Protein AF-A0A8J7DEW4-F1 (afdb_monomer_lite)

Radius of gyration: 27.41 Å; chains: 1; bounding box: 52×103×49 Å

Organism: NCBI:txid915328

Sequence (265 aa):
MQARFQALLRQKFRQEYKNRLPLFSWETEMKEYPEQLPAASALVHEPVWTAQISRFRTASLLPDALLASLLERCQTLSQTPLKQGIRLVRAVEGLFPEQASLLEPIAKMALVPAYRSEVGVQDAAIQKLIDGVGGYAAATREQQIALSMLAAQEMMAALTLSVSAQRPRLEREWLTTLGLLQLVAIDKAQAKQLHIQANLPAGGRLRLWDDTVEQQALRSQPGCLDLVWTNPQPDQPYALEVTFDQTDSQPLCFSVSCASDCPAV

pLDDT: mean 80.39, std 15.23, range [33.44, 97.5]

Foldseek 3Di:
DVVVVVVVVVVVVVVVCVVDPDDDPPDPDDDDDPPDPPPPPDPVPDFFQCVQLVVDPLSVQDDPVLLVLLLVLLLVLLQDLDDPLVSLLSSCCVVCVVPNVLSNVLSVVLCVCVVDDDPVVVVVVVVVLVVVAPGLVRDDPSSVSNSSSNSSVVSNVLQEAEAEPVRQKDWHWGQTPLGIKIWIWGHPPVQLKIKIKIFFSAWWKKWKDDPPDIDIDTDHGTGMDMDIDHNFDAPNWIWIWIDHPVDPHDTRIHTYHYHDPDPDD

Structure (mmCIF, N/CA/C/O backbone):
data_AF-A0A8J7DEW4-F1
#
_entry.id   AF-A0A8J7DEW4-F1
#
loop_
_atom_site.group_PDB
_atom_site.id
_atom_site.type_symbol
_atom_site.label_atom_id
_atom_site.label_alt_id
_atom_site.label_comp_id
_atom_site.label_asym_id
_atom_site.label_entity_id
_atom_site.label_seq_id
_atom_site.pdbx_PDB_ins_code
_atom_site.Cartn_x
_atom_site.Cartn_y
_atom_site.Cartn_z
_atom_site.occupancy
_atom_site.B_iso_or_equiv
_atom_site.auth_seq_id
_atom_site.auth_comp_id
_atom_site.auth_asym_id
_atom_site.auth_atom_id
_atom_site.pdbx_PDB_model_num
ATOM 1 N N . MET A 1 1 ? -28.166 -71.275 -10.612 1.00 54.25 1 MET A N 1
ATOM 2 C CA . MET A 1 1 ? -27.677 -70.898 -11.964 1.00 54.25 1 MET A CA 1
ATOM 3 C C . MET A 1 1 ? -27.211 -69.438 -12.075 1.00 54.25 1 MET A C 1
ATOM 5 O O . MET A 1 1 ? -26.197 -69.208 -12.720 1.00 54.25 1 MET A O 1
ATOM 9 N N . GL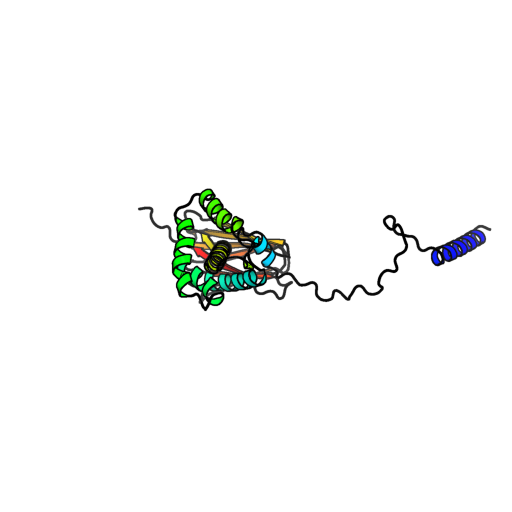N A 1 2 ? -27.864 -68.463 -11.427 1.00 69.06 2 GLN A N 1
ATOM 10 C CA . GLN A 1 2 ? -27.508 -67.030 -11.525 1.00 69.06 2 GLN A CA 1
ATOM 11 C C . GLN A 1 2 ? -26.088 -66.669 -11.042 1.00 69.06 2 GLN A C 1
ATOM 13 O O . GLN A 1 2 ? -25.411 -65.883 -11.697 1.00 69.06 2 GLN A O 1
ATOM 18 N N . ALA A 1 3 ? -25.589 -67.281 -9.961 1.00 73.19 3 ALA A N 1
ATOM 19 C CA . ALA A 1 3 ? -24.258 -66.971 -9.420 1.00 73.19 3 ALA A CA 1
ATOM 20 C C . ALA A 1 3 ? -23.106 -67.294 -10.394 1.00 73.19 3 ALA A C 1
ATOM 22 O O . ALA A 1 3 ? -22.132 -66.550 -10.490 1.00 73.19 3 ALA A O 1
ATOM 23 N N . ARG A 1 4 ? -23.238 -68.375 -11.175 1.00 73.31 4 ARG A N 1
ATOM 24 C CA . ARG A 1 4 ? -22.235 -68.783 -12.173 1.00 73.31 4 ARG A CA 1
ATOM 25 C C . ARG A 1 4 ? -22.220 -67.839 -13.377 1.00 73.31 4 ARG A C 1
ATOM 27 O O . ARG A 1 4 ? -21.153 -67.515 -13.885 1.00 73.31 4 ARG A O 1
ATOM 34 N N . PHE A 1 5 ? -23.390 -67.354 -13.789 1.00 83.06 5 PHE A N 1
ATOM 35 C CA . PHE A 1 5 ? -23.514 -66.353 -14.849 1.00 83.06 5 PHE A CA 1
ATOM 36 C C . PHE A 1 5 ? -22.904 -65.005 -14.432 1.00 83.06 5 PHE A C 1
ATOM 38 O O . PHE A 1 5 ? -22.118 -64.424 -15.176 1.00 83.06 5 PHE A O 1
ATOM 45 N N . GLN A 1 6 ? -23.175 -64.554 -13.203 1.00 81.25 6 GLN A N 1
ATOM 46 C CA . GLN A 1 6 ? -22.578 -63.333 -12.651 1.00 81.25 6 GLN A CA 1
ATOM 47 C C . GLN A 1 6 ? -21.052 -63.436 -12.508 1.00 81.25 6 GLN A C 1
ATOM 49 O O . GLN A 1 6 ? -20.345 -62.464 -12.771 1.00 81.25 6 GLN A O 1
ATOM 54 N N . ALA A 1 7 ? -20.529 -64.609 -12.135 1.00 82.50 7 ALA A N 1
ATOM 55 C CA . ALA A 1 7 ? -19.088 -64.843 -12.064 1.00 82.50 7 ALA A CA 1
ATOM 56 C C . ALA A 1 7 ? -18.416 -64.741 -13.445 1.00 82.50 7 ALA A C 1
ATOM 58 O O . ALA A 1 7 ? -17.393 -64.070 -13.579 1.00 82.50 7 ALA A O 1
ATOM 59 N N . LEU A 1 8 ? -19.028 -65.331 -14.478 1.00 82.69 8 LEU A N 1
ATOM 60 C CA . LEU A 1 8 ? -18.533 -65.249 -15.856 1.00 82.69 8 LEU A CA 1
ATOM 61 C C . LEU A 1 8 ? -18.579 -63.816 -16.406 1.00 82.69 8 LEU A C 1
ATOM 63 O O . LEU A 1 8 ? -17.621 -63.378 -17.041 1.00 82.69 8 LEU A O 1
ATOM 67 N N . LEU A 1 9 ? -19.639 -63.058 -16.108 1.00 83.44 9 LEU A N 1
ATOM 68 C CA . LEU A 1 9 ? -19.735 -61.638 -16.464 1.00 83.44 9 LEU A CA 1
ATOM 69 C C . LEU A 1 9 ? -18.640 -60.805 -15.796 1.00 83.44 9 LEU A C 1
ATOM 71 O O . LEU A 1 9 ? -17.956 -60.039 -16.466 1.00 83.44 9 LEU A O 1
ATOM 75 N N . ARG A 1 10 ? -18.421 -60.983 -14.487 1.00 80.81 10 ARG A N 1
ATOM 76 C CA . ARG A 1 10 ? -17.348 -60.279 -13.766 1.00 80.81 10 ARG A CA 1
ATOM 77 C C . ARG A 1 10 ? -15.971 -60.598 -14.340 1.00 80.81 10 ARG A C 1
ATOM 79 O O . ARG A 1 10 ? -15.132 -59.706 -14.425 1.00 80.81 10 ARG A O 1
ATOM 86 N N . GLN A 1 11 ? -15.735 -61.848 -14.735 1.00 81.94 11 GLN A N 1
ATOM 87 C CA . GLN A 1 11 ? -14.479 -62.253 -15.360 1.00 81.94 11 GLN A CA 1
ATOM 88 C C . GLN A 1 11 ? -14.293 -61.596 -16.734 1.00 81.94 11 GLN A C 1
ATOM 90 O O . GLN A 1 11 ? -13.220 -61.059 -17.000 1.00 81.94 11 GLN A O 1
ATOM 95 N N . LYS A 1 12 ? -15.345 -61.567 -17.561 1.00 80.19 12 LYS A N 1
ATOM 96 C CA . LYS A 1 12 ? -15.342 -60.878 -18.858 1.00 80.19 12 LYS A CA 1
ATOM 97 C C . LYS A 1 12 ? -15.083 -59.380 -18.718 1.00 80.19 12 LYS A C 1
ATOM 99 O O . LYS A 1 12 ? -14.154 -58.882 -19.342 1.00 80.19 12 LYS A O 1
ATOM 104 N N . PHE A 1 13 ? -15.804 -58.687 -17.835 1.00 78.75 13 PHE A N 1
ATOM 105 C CA . PHE A 1 13 ? -15.586 -57.255 -17.610 1.00 78.75 13 PHE A CA 1
ATOM 106 C C . PHE A 1 13 ? -14.177 -56.957 -17.098 1.00 78.75 13 PHE A C 1
ATOM 108 O O . PHE A 1 13 ? -13.534 -56.038 -17.588 1.00 78.75 13 PHE A O 1
ATOM 115 N N . ARG A 1 14 ? -13.642 -57.754 -16.162 1.00 76.50 14 ARG A N 1
ATOM 116 C CA . ARG A 1 14 ? -12.253 -57.582 -15.696 1.00 76.50 14 ARG A CA 1
ATOM 117 C C . ARG A 1 14 ? -11.231 -57.752 -16.819 1.00 76.50 14 ARG A C 1
ATOM 119 O O . ARG A 1 14 ? -10.197 -57.094 -16.791 1.00 76.50 14 ARG A O 1
ATOM 126 N N . GLN A 1 15 ? -11.496 -58.642 -17.771 1.00 77.56 15 GLN A N 1
ATOM 127 C CA . GLN A 1 15 ? -10.627 -58.846 -18.924 1.00 77.56 15 GLN A CA 1
ATOM 128 C C . GLN A 1 15 ? -10.734 -57.682 -19.921 1.00 77.56 15 GLN A C 1
ATOM 130 O O . GLN A 1 15 ? -9.716 -57.240 -20.444 1.00 77.56 15 GLN A O 1
ATOM 135 N N . GLU A 1 16 ? -11.934 -57.137 -20.127 1.00 71.69 16 GLU A N 1
ATOM 136 C CA . GLU A 1 16 ? -12.146 -55.955 -20.969 1.00 71.69 16 GLU A CA 1
ATOM 137 C C . GLU A 1 16 ? -11.516 -54.693 -20.370 1.00 71.69 16 GLU A C 1
ATOM 139 O O . GLU A 1 16 ? -10.806 -53.999 -21.088 1.00 71.69 16 GLU A O 1
ATOM 144 N N . TYR A 1 17 ? -11.651 -54.452 -19.060 1.00 68.56 17 TYR A N 1
ATOM 145 C CA . TYR A 1 17 ? -11.008 -53.320 -18.373 1.00 68.56 17 TYR A CA 1
ATOM 146 C C . TYR A 1 17 ? -9.481 -53.333 -18.490 1.00 68.56 17 TYR A C 1
ATOM 148 O O . TYR A 1 17 ? -8.869 -52.277 -18.612 1.00 68.56 17 TYR A O 1
ATOM 156 N N . LYS A 1 18 ? -8.857 -54.519 -18.463 1.00 65.62 18 LYS A N 1
ATOM 157 C CA . LYS A 1 18 ? -7.405 -54.651 -18.663 1.00 65.62 18 LYS A CA 1
ATOM 158 C C . LYS A 1 18 ? -6.981 -54.347 -20.098 1.00 65.62 18 LYS A C 1
ATOM 160 O O . LYS A 1 18 ? -5.879 -53.861 -20.306 1.00 65.62 18 LYS A O 1
ATOM 165 N N . ASN A 1 19 ? -7.840 -54.650 -21.068 1.00 66.88 19 ASN A N 1
ATOM 166 C CA . ASN A 1 19 ? -7.519 -54.522 -22.488 1.00 66.88 19 ASN A CA 1
ATOM 167 C C . ASN A 1 19 ? -7.953 -53.172 -23.082 1.00 66.88 19 ASN A C 1
ATOM 169 O O . ASN A 1 19 ? -7.463 -52.793 -24.142 1.00 66.88 19 ASN A O 1
ATOM 173 N N . ARG A 1 20 ? -8.890 -52.468 -22.437 1.00 68.00 20 ARG A N 1
ATOM 174 C CA . ARG A 1 20 ? -9.407 -51.151 -22.821 1.00 68.00 20 ARG A CA 1
ATOM 175 C C . ARG A 1 20 ? -9.759 -50.378 -21.551 1.00 68.00 20 ARG A C 1
ATOM 177 O O . ARG A 1 20 ? -10.875 -50.527 -21.047 1.00 68.00 20 ARG A O 1
ATOM 184 N N . LEU A 1 21 ? -8.838 -49.562 -21.021 1.00 67.88 21 LEU A N 1
ATOM 185 C CA . LEU A 1 21 ? -9.273 -48.611 -19.995 1.00 67.88 21 LEU A CA 1
ATOM 186 C C . LEU A 1 21 ? -10.207 -47.586 -20.655 1.00 67.88 21 LEU A C 1
ATOM 188 O O . LEU A 1 21 ? -9.974 -47.192 -21.801 1.00 67.88 21 LEU A O 1
ATOM 192 N N . PRO A 1 22 ? -11.290 -47.195 -19.971 1.00 67.81 22 PRO A N 1
ATOM 193 C CA . PRO A 1 22 ? -12.206 -46.199 -20.495 1.00 67.81 22 PRO A CA 1
ATOM 194 C C . PRO A 1 22 ? -11.469 -44.874 -20.698 1.00 67.81 22 PRO A C 1
ATOM 196 O O . PRO A 1 22 ? -10.810 -44.383 -19.784 1.00 67.81 22 PRO A O 1
ATOM 199 N N . LEU A 1 23 ? -11.609 -44.305 -21.894 1.00 69.12 23 LEU A N 1
ATOM 200 C CA . LEU A 1 23 ? -11.248 -42.917 -22.151 1.00 69.12 23 LEU A CA 1
ATOM 201 C C . LEU A 1 23 ? -12.238 -42.019 -21.418 1.00 69.12 23 LEU A C 1
ATOM 203 O O . LEU A 1 23 ? -13.434 -42.329 -21.339 1.00 69.12 23 LEU A O 1
ATOM 207 N N . PHE A 1 24 ? -11.759 -40.898 -20.896 1.00 73.81 24 PHE A N 1
ATOM 208 C CA . PHE A 1 24 ? -12.678 -39.875 -20.426 1.00 73.81 24 PHE A CA 1
ATOM 209 C C . PHE A 1 24 ? -13.461 -39.297 -21.615 1.00 73.81 24 PHE A C 1
ATOM 211 O O . PHE A 1 24 ? -12.981 -39.273 -22.743 1.00 73.81 24 PHE A O 1
ATOM 218 N N . SER A 1 25 ? -14.671 -38.789 -21.378 1.00 69.81 25 SER A N 1
ATOM 219 C CA . SER A 1 25 ? -15.597 -38.337 -22.436 1.00 69.81 25 SER A CA 1
ATOM 220 C C . SER A 1 25 ? -15.079 -37.193 -23.323 1.00 69.81 25 SER A C 1
ATOM 222 O O . SER A 1 25 ? -15.660 -36.912 -24.365 1.00 69.81 25 SER A O 1
ATOM 224 N N . TRP A 1 26 ? -14.012 -36.523 -22.896 1.00 70.94 26 TRP A N 1
ATOM 225 C CA . TRP A 1 26 ? -13.298 -35.459 -23.606 1.00 70.94 26 TRP A CA 1
ATOM 226 C C . TRP A 1 26 ? -11.989 -35.912 -24.280 1.00 70.94 26 TRP A C 1
ATOM 228 O O . TRP A 1 26 ? -11.327 -35.105 -24.927 1.00 70.94 26 TRP A O 1
ATOM 238 N N . GLU A 1 27 ? -11.596 -37.179 -24.129 1.00 73.69 27 GLU A N 1
ATOM 239 C CA . GLU A 1 27 ? -10.378 -37.730 -24.717 1.00 73.69 27 GLU A CA 1
ATOM 240 C C . GLU A 1 27 ? -10.705 -38.517 -25.978 1.00 73.69 27 GLU A C 1
ATOM 242 O O . GLU A 1 27 ? -11.474 -39.477 -25.959 1.00 73.69 27 GLU A O 1
ATOM 247 N N . THR A 1 28 ? -10.072 -38.131 -27.080 1.00 72.56 28 THR A N 1
ATOM 248 C CA . THR A 1 28 ? -10.185 -38.854 -28.349 1.00 72.56 28 THR A CA 1
ATOM 249 C C . THR A 1 28 ? -9.252 -40.068 -28.399 1.00 72.56 28 THR A C 1
ATOM 251 O O . THR A 1 28 ? -9.525 -41.019 -29.126 1.00 72.56 28 THR A O 1
ATOM 254 N N . GLU A 1 29 ? -8.161 -40.051 -27.624 1.00 70.38 29 GLU A N 1
ATOM 255 C CA . GLU A 1 29 ? -7.114 -41.076 -27.621 1.00 70.38 29 GLU A CA 1
ATOM 256 C C . GLU A 1 29 ? -6.510 -41.262 -26.226 1.00 70.38 29 GLU A C 1
ATOM 258 O O . GLU A 1 29 ? -6.520 -40.355 -25.394 1.00 70.38 29 GLU A O 1
ATOM 263 N N . MET A 1 30 ? -5.959 -42.451 -25.992 1.00 59.53 30 MET A N 1
ATOM 264 C CA . MET A 1 30 ? -5.368 -42.855 -24.722 1.00 59.53 30 MET A CA 1
ATOM 265 C C . MET A 1 30 ? -3.974 -42.242 -24.589 1.00 59.53 30 MET A C 1
ATOM 267 O O . MET A 1 30 ? -3.044 -42.669 -25.271 1.00 59.53 30 MET A O 1
ATOM 271 N N . LYS A 1 31 ? -3.823 -41.227 -23.735 1.00 63.41 31 LYS A N 1
ATOM 272 C CA . LYS A 1 31 ? -2.513 -40.642 -23.434 1.00 63.41 31 LYS A CA 1
ATOM 273 C C . LYS A 1 31 ? -1.942 -41.256 -22.165 1.00 63.41 31 LYS A C 1
ATOM 275 O O . LYS A 1 31 ? -2.635 -41.394 -21.160 1.00 63.41 31 LYS A O 1
ATOM 280 N N . GLU A 1 32 ? -0.668 -41.624 -22.222 1.00 58.78 32 GLU A N 1
ATOM 281 C CA . GLU A 1 32 ? 0.094 -42.023 -21.045 1.00 58.78 32 GLU A CA 1
ATOM 282 C C . GLU A 1 32 ? 0.315 -40.762 -20.204 1.00 58.78 32 GLU A C 1
ATOM 284 O O . GLU A 1 32 ? 1.058 -39.852 -20.579 1.00 58.78 32 GLU A O 1
ATOM 289 N N . TYR A 1 33 ? -0.453 -40.649 -19.123 1.00 62.12 33 TYR A N 1
ATOM 290 C CA . TYR A 1 33 ? -0.325 -39.535 -18.201 1.00 62.12 33 TYR A CA 1
ATOM 291 C C . TYR A 1 33 ? 1.026 -39.650 -17.499 1.00 62.12 33 TYR A C 1
ATOM 293 O O . TYR A 1 33 ? 1.350 -40.732 -17.007 1.00 62.12 33 TYR A O 1
ATOM 301 N N . PRO A 1 34 ? 1.817 -38.571 -17.420 1.00 58.28 34 PRO A N 1
ATOM 302 C CA . PRO A 1 34 ? 3.054 -38.610 -16.660 1.00 58.28 34 PRO A CA 1
ATOM 303 C C . PRO A 1 34 ? 2.730 -38.984 -15.206 1.00 58.28 34 PRO A C 1
ATOM 305 O O . PRO A 1 34 ? 2.010 -38.260 -14.521 1.00 58.28 34 PRO A O 1
ATOM 308 N N . GLU A 1 35 ? 3.263 -40.120 -14.738 1.00 57.25 35 GLU A N 1
ATOM 309 C CA . GLU A 1 35 ? 3.068 -40.634 -13.367 1.00 57.25 35 GLU A CA 1
ATOM 310 C C . GLU A 1 35 ? 3.583 -39.656 -12.300 1.00 57.25 35 GLU A C 1
ATOM 312 O O . GLU A 1 35 ? 3.210 -39.716 -11.128 1.00 57.25 35 GLU A O 1
ATOM 317 N N . GLN A 1 36 ? 4.423 -38.717 -12.728 1.00 44.41 36 GLN A N 1
ATOM 318 C CA . GLN A 1 36 ? 4.906 -37.602 -11.946 1.00 44.41 36 GLN A CA 1
ATOM 319 C C . GLN A 1 36 ? 4.620 -36.324 -12.731 1.00 44.41 36 GLN A C 1
ATOM 321 O O . GLN A 1 36 ? 5.362 -35.943 -13.636 1.00 44.41 36 GLN A O 1
ATOM 326 N N . LEU A 1 37 ? 3.546 -35.629 -12.351 1.00 52.06 37 LEU A N 1
ATOM 327 C CA . LEU A 1 37 ? 3.545 -34.174 -12.473 1.00 52.06 37 LEU A CA 1
ATOM 328 C C . LEU A 1 37 ? 4.867 -33.698 -11.849 1.00 52.06 37 LEU A C 1
ATOM 330 O O . LEU A 1 37 ? 5.163 -34.146 -10.734 1.00 52.06 37 LEU A O 1
ATOM 334 N N . PRO A 1 38 ? 5.682 -32.863 -12.526 1.00 41.44 38 PRO A N 1
ATOM 335 C CA . PRO A 1 38 ? 6.859 -32.282 -11.889 1.00 41.44 38 PRO A CA 1
ATOM 336 C C . PRO A 1 38 ? 6.385 -31.706 -10.562 1.00 41.44 38 PRO A C 1
ATOM 338 O O . PRO A 1 38 ? 5.437 -30.922 -10.553 1.00 41.44 38 PRO A O 1
ATOM 341 N N . ALA A 1 39 ? 6.931 -32.231 -9.465 1.00 42.97 39 ALA A N 1
ATOM 342 C CA . ALA A 1 39 ? 6.419 -32.057 -8.115 1.00 42.97 39 ALA A CA 1
ATOM 343 C C . ALA A 1 39 ? 6.258 -30.573 -7.814 1.00 42.97 39 ALA A C 1
ATOM 345 O O . ALA A 1 39 ? 7.256 -29.991 -7.421 1.00 42.97 39 ALA A O 1
ATOM 346 N N . ALA A 1 40 ? 5.064 -30.003 -8.064 1.00 44.50 40 ALA A N 1
ATOM 347 C CA . ALA A 1 40 ? 4.751 -28.571 -8.136 1.00 44.50 40 ALA A CA 1
ATOM 348 C C . ALA A 1 40 ? 5.976 -27.688 -7.871 1.00 44.50 40 ALA A C 1
ATOM 350 O O . ALA A 1 40 ? 6.103 -27.084 -6.806 1.00 44.50 40 ALA A O 1
ATOM 351 N N . SER A 1 41 ? 6.959 -27.740 -8.774 1.00 40.53 41 SER A N 1
ATOM 352 C CA . SER A 1 41 ? 8.294 -27.256 -8.449 1.00 40.53 41 SER A CA 1
ATOM 353 C C . SER A 1 41 ? 8.231 -25.758 -8.607 1.00 40.53 41 SER A C 1
ATOM 355 O O . SER A 1 41 ? 8.283 -25.265 -9.727 1.00 40.53 41 SER A O 1
ATOM 357 N N . ALA A 1 42 ? 8.027 -25.091 -7.469 1.00 41.84 42 ALA A N 1
ATOM 358 C CA . ALA A 1 42 ? 7.892 -23.655 -7.324 1.00 41.84 42 ALA A CA 1
ATOM 359 C C . ALA A 1 42 ? 6.899 -23.066 -8.336 1.00 41.84 42 ALA A C 1
ATOM 361 O O . ALA A 1 42 ? 7.288 -22.486 -9.350 1.00 41.84 42 ALA A O 1
ATOM 362 N N . LEU A 1 43 ? 5.598 -23.151 -8.024 1.00 44.09 43 LEU A N 1
ATOM 363 C CA . LEU A 1 43 ? 4.708 -22.069 -8.443 1.00 44.09 43 LEU A CA 1
ATOM 364 C C . LEU A 1 43 ? 5.427 -20.788 -8.026 1.00 44.09 43 LEU A C 1
ATOM 366 O O . LEU A 1 43 ? 5.694 -20.601 -6.839 1.00 44.09 43 LEU A O 1
ATOM 370 N N . VAL A 1 44 ? 5.851 -19.989 -9.003 1.00 45.06 44 VAL A N 1
ATOM 371 C CA . VAL A 1 44 ? 6.372 -18.647 -8.771 1.00 45.06 44 VAL A CA 1
ATOM 372 C C . VAL A 1 44 ? 5.273 -17.962 -7.974 1.00 45.06 44 VAL A C 1
ATOM 374 O O . VAL A 1 44 ? 4.229 -17.637 -8.533 1.00 45.06 44 VAL A O 1
ATOM 377 N N . HIS A 1 45 ? 5.431 -17.900 -6.650 1.00 51.25 45 HIS A N 1
ATOM 378 C CA . HIS A 1 45 ? 4.460 -17.257 -5.788 1.00 51.25 45 HIS A CA 1
ATOM 379 C C . HIS A 1 45 ? 4.491 -15.799 -6.203 1.00 51.25 45 HIS A C 1
ATOM 381 O O . HIS A 1 45 ? 5.442 -15.080 -5.896 1.00 51.25 45 HIS A O 1
ATOM 387 N N . GLU A 1 46 ? 3.495 -15.405 -6.989 1.00 63.28 46 GLU A N 1
ATOM 388 C CA . GLU A 1 46 ? 3.335 -14.024 -7.384 1.00 63.28 46 GLU A CA 1
ATOM 389 C C . GLU A 1 46 ? 3.263 -13.207 -6.086 1.00 63.28 46 GLU A C 1
ATOM 391 O O . GLU A 1 46 ? 2.479 -13.551 -5.188 1.00 63.28 46 GLU A O 1
ATOM 396 N N . PRO A 1 47 ? 4.138 -12.204 -5.913 1.00 75.75 47 PRO A N 1
ATOM 397 C CA . PRO A 1 47 ? 4.199 -11.455 -4.672 1.00 75.75 47 PRO A CA 1
ATOM 398 C C . PRO A 1 47 ? 2.822 -10.865 -4.377 1.00 75.75 47 PRO A C 1
ATOM 400 O O . PRO A 1 47 ? 2.226 -10.208 -5.231 1.00 75.75 47 PRO A O 1
ATOM 403 N N . VAL A 1 48 ? 2.328 -11.100 -3.159 1.00 84.50 48 VAL A N 1
ATOM 404 C CA . VAL A 1 48 ? 0.918 -10.920 -2.758 1.00 84.50 48 VAL A CA 1
ATOM 405 C C . VAL A 1 48 ? 0.332 -9.568 -3.171 1.00 84.50 48 VAL A C 1
ATOM 407 O O . VAL A 1 48 ? -0.848 -9.474 -3.508 1.00 84.50 48 VAL A O 1
ATOM 410 N N . TRP A 1 49 ? 1.164 -8.528 -3.178 1.00 86.94 49 TRP A N 1
ATOM 411 C CA . TRP A 1 49 ? 0.776 -7.139 -3.416 1.00 86.94 49 TRP A CA 1
ATOM 412 C C . TRP A 1 49 ? 0.812 -6.699 -4.880 1.00 86.94 49 TRP A C 1
ATOM 414 O O . TRP A 1 49 ? 0.292 -5.628 -5.196 1.00 86.94 49 TRP A O 1
ATOM 424 N N . THR A 1 50 ? 1.413 -7.488 -5.773 1.00 79.44 50 THR A N 1
ATOM 425 C CA . THR A 1 50 ? 1.654 -7.076 -7.168 1.00 79.44 50 THR A CA 1
ATOM 426 C C . THR A 1 50 ? 0.419 -7.127 -8.058 1.00 79.44 50 THR A C 1
ATOM 428 O O . THR A 1 50 ? 0.345 -6.364 -9.022 1.00 79.44 50 THR A O 1
ATOM 431 N N . ALA A 1 51 ? -0.611 -7.883 -7.664 1.00 83.12 51 ALA A N 1
ATOM 432 C CA . ALA A 1 51 ? -1.889 -7.929 -8.373 1.00 83.12 51 ALA A CA 1
ATOM 433 C C . ALA A 1 51 ? -2.515 -6.529 -8.548 1.00 83.12 51 ALA A C 1
ATOM 435 O O . ALA A 1 51 ? -2.997 -6.198 -9.631 1.00 83.12 51 ALA A O 1
ATOM 436 N N . GLN A 1 52 ? -2.451 -5.663 -7.528 1.00 83.38 52 GLN A N 1
ATOM 437 C CA . GLN A 1 52 ? -2.922 -4.277 -7.634 1.00 83.38 52 GLN A CA 1
ATOM 438 C C . GLN A 1 52 ? -2.068 -3.432 -8.583 1.00 83.38 52 GLN A C 1
ATOM 440 O O . GLN A 1 52 ? -2.608 -2.581 -9.290 1.00 83.38 52 GLN A O 1
ATOM 445 N N . ILE A 1 53 ? -0.750 -3.652 -8.604 1.00 81.25 53 ILE A N 1
ATOM 446 C CA . ILE A 1 53 ? 0.176 -2.834 -9.391 1.00 81.25 53 ILE A CA 1
ATOM 447 C C . ILE A 1 53 ? -0.166 -2.931 -10.874 1.00 81.25 53 ILE A C 1
ATOM 449 O O . ILE A 1 53 ? -0.205 -1.906 -11.542 1.00 81.25 53 ILE A O 1
ATOM 453 N N . SER A 1 54 ? -0.516 -4.124 -11.360 1.00 77.81 54 SER A N 1
ATOM 454 C CA . SER A 1 54 ? -0.924 -4.349 -12.755 1.00 77.81 54 SER A CA 1
ATOM 455 C C . SER A 1 54 ? -2.092 -3.464 -13.226 1.00 77.81 54 SER A C 1
ATOM 457 O O . SER A 1 54 ? -2.259 -3.246 -14.424 1.00 77.81 54 SER A O 1
ATOM 459 N N . ARG A 1 55 ? -2.895 -2.922 -12.296 1.00 81.38 55 ARG A N 1
ATOM 460 C CA . ARG A 1 55 ? -4.036 -2.041 -12.592 1.00 81.38 55 ARG A CA 1
ATOM 461 C C . ARG A 1 55 ? -3.666 -0.560 -12.661 1.00 81.38 55 ARG A C 1
ATOM 463 O O . ARG A 1 55 ? -4.515 0.245 -13.046 1.00 81.38 55 ARG A O 1
ATOM 470 N N . PHE A 1 56 ? -2.455 -0.175 -12.262 1.00 82.06 56 PHE A N 1
ATOM 471 C CA . PHE A 1 56 ? -1.994 1.202 -12.415 1.00 82.06 56 PHE A CA 1
ATOM 472 C C . PHE A 1 56 ? -1.787 1.524 -13.892 1.00 82.06 56 PHE A C 1
ATOM 474 O O . PHE A 1 56 ? -1.337 0.682 -14.670 1.00 82.06 56 PHE A O 1
ATOM 481 N N . ARG A 1 57 ? -2.109 2.760 -14.287 1.00 75.88 57 ARG A N 1
ATOM 482 C CA . ARG A 1 57 ? -2.085 3.175 -15.701 1.00 75.88 57 ARG A CA 1
ATOM 483 C C . ARG A 1 57 ? -0.681 3.028 -16.268 1.00 75.88 57 ARG A C 1
ATOM 485 O O . ARG A 1 57 ? -0.481 2.579 -17.391 1.00 75.88 57 ARG A O 1
ATOM 492 N N . THR A 1 58 ? 0.289 3.383 -15.437 1.00 74.69 58 THR A N 1
ATOM 493 C CA . THR A 1 58 ? 1.708 3.357 -15.764 1.00 74.69 58 THR A CA 1
ATOM 494 C C . THR A 1 58 ? 2.307 1.954 -15.717 1.00 74.69 58 THR A C 1
ATOM 496 O O . THR A 1 58 ? 3.262 1.696 -16.438 1.00 74.69 58 THR A O 1
ATOM 499 N N . ALA A 1 59 ? 1.747 1.018 -14.944 1.00 72.69 59 ALA A N 1
ATOM 500 C CA . ALA A 1 59 ? 2.388 -0.271 -14.685 1.00 72.69 59 ALA A CA 1
ATOM 501 C C . ALA A 1 59 ? 2.566 -1.147 -15.927 1.00 72.69 59 ALA A C 1
ATOM 503 O O . ALA A 1 59 ? 3.585 -1.816 -16.040 1.00 72.69 59 ALA A O 1
ATOM 504 N N . SER A 1 60 ? 1.649 -1.084 -16.897 1.00 73.44 60 SER A N 1
ATOM 505 C CA . SER A 1 60 ? 1.757 -1.853 -18.151 1.00 73.44 60 SER A CA 1
ATOM 506 C C . SER A 1 60 ? 3.009 -1.541 -18.987 1.00 73.44 60 SER A C 1
ATOM 508 O O . SER A 1 60 ? 3.343 -2.279 -19.910 1.00 73.44 60 SER A O 1
ATOM 510 N N . LEU A 1 61 ? 3.702 -0.445 -18.675 1.00 77.44 61 LEU A N 1
ATOM 511 C CA . LEU A 1 61 ? 4.831 0.055 -19.447 1.00 77.44 61 LEU A CA 1
ATOM 512 C C . LEU A 1 61 ? 6.165 -0.287 -18.801 1.00 77.44 61 LEU A C 1
ATOM 514 O O . LEU A 1 61 ? 7.176 -0.283 -19.497 1.00 77.44 61 LEU A O 1
ATOM 518 N N . LEU A 1 62 ? 6.192 -0.530 -17.489 1.00 84.38 62 LEU A N 1
ATOM 519 C CA . LEU A 1 62 ? 7.426 -0.734 -16.742 1.00 84.38 62 LEU A CA 1
ATOM 520 C C . LEU A 1 62 ? 7.710 -2.233 -16.566 1.00 84.38 62 LEU A C 1
ATOM 522 O O . LEU A 1 62 ? 6.781 -3.020 -16.420 1.00 84.38 62 LEU A O 1
ATOM 526 N N . PRO A 1 63 ? 8.989 -2.643 -16.529 1.00 86.69 63 PRO A N 1
ATOM 527 C CA . PRO A 1 63 ? 9.348 -4.016 -16.189 1.00 86.69 63 PRO A CA 1
ATOM 528 C C . PRO A 1 63 ? 8.914 -4.391 -14.762 1.00 86.69 63 PRO A C 1
ATOM 530 O O . PRO A 1 63 ? 9.100 -3.599 -13.835 1.00 86.69 63 PRO A O 1
ATOM 533 N N . ASP A 1 64 ? 8.456 -5.629 -14.558 1.00 83.81 64 ASP A N 1
ATOM 534 C CA . ASP A 1 64 ? 7.957 -6.119 -13.258 1.00 83.81 64 ASP A CA 1
ATOM 535 C C . ASP A 1 64 ? 8.969 -5.954 -12.114 1.00 83.81 64 ASP A C 1
ATOM 537 O O . ASP A 1 64 ? 8.624 -5.530 -11.010 1.00 83.81 64 ASP A O 1
ATOM 541 N N . ALA A 1 65 ? 10.251 -6.217 -12.384 1.00 84.38 65 ALA A N 1
ATOM 542 C CA . ALA A 1 65 ? 11.321 -6.052 -11.399 1.00 84.38 65 ALA A CA 1
ATOM 543 C C . ALA A 1 65 ? 11.473 -4.591 -10.933 1.00 84.38 65 ALA A C 1
ATOM 545 O O . ALA A 1 65 ? 11.763 -4.326 -9.764 1.00 84.38 65 ALA A O 1
ATOM 546 N N . LEU A 1 66 ? 11.252 -3.637 -11.841 1.00 88.19 66 LEU A N 1
ATOM 547 C CA . LEU A 1 66 ? 11.300 -2.214 -11.527 1.00 88.19 66 LEU A CA 1
ATOM 548 C C . LEU A 1 66 ? 10.074 -1.822 -10.695 1.00 88.19 66 LEU A C 1
ATOM 550 O O . LEU A 1 66 ? 10.222 -1.127 -9.692 1.00 88.19 66 LEU A O 1
ATOM 554 N N . LEU A 1 67 ? 8.889 -2.321 -11.051 1.00 88.25 67 LEU A N 1
ATOM 555 C CA . LEU A 1 67 ? 7.659 -2.091 -10.290 1.00 88.25 67 LEU A CA 1
ATOM 556 C C . LEU A 1 67 ? 7.756 -2.595 -8.847 1.00 88.25 67 LEU A C 1
ATOM 558 O O . LEU A 1 67 ? 7.378 -1.870 -7.928 1.00 88.25 67 LEU A O 1
ATOM 562 N N . ALA A 1 68 ? 8.304 -3.794 -8.637 1.00 85.88 68 ALA A N 1
ATOM 563 C CA . ALA A 1 68 ? 8.520 -4.341 -7.300 1.00 85.88 68 ALA A CA 1
ATOM 564 C C . ALA A 1 68 ? 9.460 -3.451 -6.464 1.00 85.88 68 ALA A C 1
ATOM 566 O O . ALA A 1 68 ? 9.133 -3.100 -5.329 1.00 85.88 68 ALA A O 1
ATOM 567 N N . SER A 1 69 ? 10.584 -3.011 -7.047 1.00 89.25 69 SER A N 1
ATOM 568 C CA . SER A 1 69 ? 11.528 -2.114 -6.363 1.00 89.25 69 SER A CA 1
ATOM 569 C C . SER A 1 69 ? 10.931 -0.728 -6.083 1.00 89.25 69 SER A C 1
ATOM 571 O O . SER A 1 69 ? 11.162 -0.153 -5.018 1.00 89.25 69 SER A O 1
ATOM 573 N N . LEU A 1 70 ? 10.129 -0.186 -7.008 1.00 90.88 70 LEU A N 1
ATOM 574 C CA . LEU A 1 70 ? 9.409 1.068 -6.789 1.00 90.88 70 LEU A CA 1
ATOM 575 C C . LEU A 1 70 ? 8.404 0.947 -5.649 1.00 90.88 70 LEU A C 1
ATOM 577 O O . LEU A 1 70 ? 8.333 1.861 -4.828 1.00 90.88 70 LEU A O 1
ATOM 581 N N . LEU A 1 71 ? 7.658 -0.159 -5.570 1.00 89.88 71 LEU A N 1
ATOM 582 C CA . LEU A 1 71 ? 6.686 -0.370 -4.503 1.00 89.88 71 LEU A CA 1
ATOM 583 C C . LEU A 1 71 ? 7.371 -0.377 -3.131 1.00 89.88 71 LEU A C 1
ATOM 585 O O . LEU A 1 71 ? 6.933 0.339 -2.234 1.00 89.88 71 LEU A O 1
ATOM 589 N N . GLU A 1 72 ? 8.458 -1.132 -2.964 1.00 89.19 72 GLU A N 1
ATOM 590 C CA . GLU A 1 72 ? 9.233 -1.183 -1.712 1.00 89.19 72 GLU A CA 1
ATOM 591 C C . GLU A 1 72 ? 9.717 0.215 -1.279 1.00 89.19 72 GLU A C 1
ATOM 593 O O . GLU A 1 72 ? 9.533 0.643 -0.132 1.00 89.19 72 GLU A O 1
ATOM 598 N N . ARG A 1 73 ? 10.255 0.990 -2.228 1.00 90.44 73 ARG A N 1
ATOM 599 C CA . ARG A 1 73 ? 10.700 2.369 -1.976 1.00 90.44 73 ARG A CA 1
ATOM 600 C C . ARG A 1 73 ? 9.540 3.297 -1.626 1.00 90.44 73 ARG A C 1
ATOM 602 O O . ARG A 1 73 ? 9.667 4.106 -0.710 1.00 90.44 73 ARG A O 1
ATOM 609 N N . CYS A 1 74 ? 8.412 3.193 -2.326 1.00 90.75 74 CYS A N 1
ATOM 610 C CA . CYS A 1 74 ? 7.233 4.021 -2.069 1.00 90.75 74 CYS A CA 1
ATOM 611 C C . CYS A 1 74 ? 6.616 3.726 -0.699 1.00 90.75 74 CYS A C 1
ATOM 613 O O . CYS A 1 74 ? 6.211 4.666 -0.020 1.00 90.75 74 CYS A O 1
ATOM 615 N N . GLN A 1 75 ? 6.593 2.461 -0.273 1.00 90.50 75 GLN A N 1
ATOM 616 C CA . GLN A 1 75 ? 6.152 2.058 1.065 1.00 90.50 75 GLN A CA 1
ATOM 617 C C . GLN A 1 75 ? 7.029 2.662 2.162 1.00 90.50 75 GLN A C 1
ATOM 619 O O . GLN A 1 75 ? 6.519 3.223 3.125 1.00 90.50 75 GLN A O 1
ATOM 624 N N . THR A 1 76 ? 8.349 2.618 1.986 1.00 87.19 76 THR A N 1
ATOM 625 C CA . THR A 1 76 ? 9.284 3.222 2.946 1.00 87.19 76 THR A CA 1
ATOM 626 C C . THR A 1 76 ? 9.120 4.746 2.995 1.00 87.19 76 THR A C 1
ATOM 628 O O . THR A 1 76 ? 9.069 5.357 4.060 1.00 87.19 76 THR A O 1
ATOM 631 N N . LEU A 1 77 ? 9.013 5.395 1.831 1.00 87.25 77 LEU A N 1
ATOM 632 C CA . LEU A 1 77 ? 8.978 6.856 1.737 1.00 87.25 77 LEU A CA 1
ATOM 633 C C . LEU A 1 77 ? 7.627 7.464 2.120 1.00 87.25 77 LEU A C 1
ATOM 635 O O . LEU A 1 77 ? 7.599 8.620 2.549 1.00 87.25 77 LEU A O 1
ATOM 639 N N . SER A 1 78 ? 6.523 6.724 1.995 1.00 82.56 78 SER A N 1
ATOM 640 C CA . SER A 1 78 ? 5.190 7.193 2.395 1.00 82.56 78 SER A CA 1
ATOM 641 C C . SER A 1 78 ? 5.111 7.468 3.902 1.00 82.56 78 SER A C 1
ATOM 643 O O . SER A 1 78 ? 4.401 8.387 4.319 1.00 82.56 78 SER A O 1
ATOM 645 N N . GLN A 1 79 ? 5.898 6.741 4.699 1.00 76.56 79 GLN A N 1
ATOM 646 C CA . GLN A 1 79 ? 5.993 6.901 6.150 1.00 76.56 79 GLN A CA 1
ATOM 647 C C . GLN A 1 79 ? 6.872 8.092 6.570 1.00 76.56 79 GLN A C 1
ATOM 649 O O . GLN A 1 79 ? 6.704 8.643 7.651 1.00 76.56 79 GLN A O 1
ATOM 654 N N . THR A 1 80 ? 7.796 8.545 5.716 1.00 80.50 80 THR A N 1
ATOM 655 C CA . THR A 1 80 ? 8.721 9.638 6.071 1.00 80.50 80 THR A CA 1
ATOM 656 C C . THR A 1 80 ? 8.036 11.007 6.045 1.00 80.50 80 THR A C 1
ATOM 658 O O . THR A 1 80 ? 7.327 11.291 5.080 1.00 80.50 80 THR A O 1
ATOM 661 N N . PRO A 1 81 ? 8.289 11.937 6.985 1.00 75.25 81 PRO A N 1
ATOM 662 C CA . PRO A 1 81 ? 7.683 13.278 7.003 1.00 75.25 81 PRO A CA 1
ATOM 663 C C . PRO A 1 81 ? 8.316 14.245 5.974 1.00 75.25 81 PRO A C 1
ATOM 665 O O . PRO A 1 81 ? 8.656 15.388 6.270 1.00 75.25 81 PRO A O 1
ATOM 668 N N . LEU A 1 82 ? 8.522 13.786 4.738 1.00 78.81 82 LEU A N 1
ATOM 669 C CA . LEU A 1 82 ? 9.072 14.570 3.633 1.00 78.81 82 LEU A CA 1
ATOM 670 C C . LEU A 1 82 ? 7.964 15.199 2.777 1.00 78.81 82 LEU A C 1
ATOM 672 O O . LEU A 1 82 ? 6.886 14.631 2.601 1.00 78.81 82 LEU A O 1
ATOM 676 N N . LYS A 1 83 ? 8.257 16.352 2.160 1.00 78.62 83 LYS A N 1
ATOM 677 C CA . LYS A 1 83 ? 7.369 16.956 1.153 1.00 78.62 83 LYS A CA 1
ATOM 678 C C . LYS A 1 83 ? 7.179 15.994 -0.022 1.00 78.62 83 LYS A C 1
ATOM 680 O O . LYS A 1 83 ? 8.141 15.364 -0.458 1.00 78.62 83 LYS A O 1
ATOM 685 N N . GLN A 1 84 ? 5.976 15.956 -0.594 1.00 76.25 84 GLN A N 1
ATOM 686 C CA . GLN A 1 84 ? 5.614 15.037 -1.682 1.00 76.25 84 GLN A CA 1
ATOM 687 C C . GLN A 1 84 ? 6.621 15.040 -2.842 1.00 76.25 84 GLN A C 1
ATOM 689 O O . GLN A 1 84 ? 7.047 13.979 -3.285 1.00 76.25 84 GLN A O 1
ATOM 694 N N . GLY A 1 85 ? 7.065 16.217 -3.298 1.00 75.25 85 GLY A N 1
ATOM 695 C CA . GLY A 1 85 ? 8.041 16.284 -4.387 1.00 75.25 85 GLY A CA 1
ATOM 696 C C . GLY A 1 85 ? 9.413 15.712 -4.031 1.00 75.25 85 GLY A C 1
ATOM 697 O O . GLY A 1 85 ? 10.050 15.085 -4.871 1.00 75.25 85 G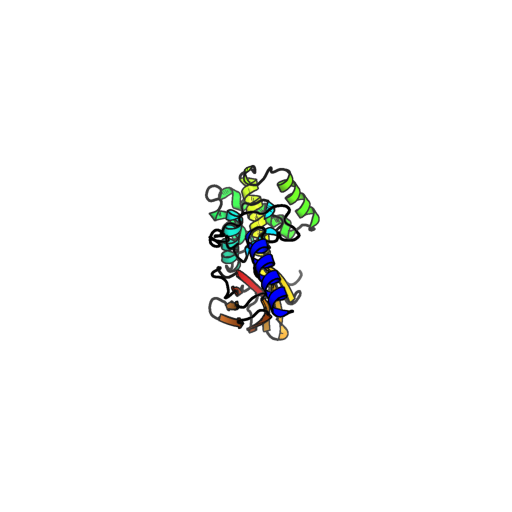LY A O 1
ATOM 698 N N . ILE A 1 86 ? 9.833 15.842 -2.770 1.00 81.19 86 ILE A N 1
ATOM 699 C CA . ILE A 1 86 ? 11.069 15.228 -2.273 1.00 81.19 86 ILE A CA 1
ATOM 700 C C . ILE A 1 86 ? 10.894 13.708 -2.196 1.00 81.19 86 ILE A C 1
ATOM 702 O O . ILE A 1 86 ? 11.785 12.984 -2.630 1.00 81.19 86 ILE A O 1
ATOM 706 N N . ARG A 1 87 ? 9.742 13.215 -1.711 1.00 84.81 87 ARG A N 1
ATOM 707 C CA . ARG A 1 87 ? 9.441 11.772 -1.688 1.00 84.81 87 ARG A CA 1
ATOM 708 C C . ARG A 1 87 ? 9.544 11.168 -3.091 1.00 84.81 87 ARG A C 1
ATOM 710 O O . ARG A 1 87 ? 10.210 10.153 -3.253 1.00 84.81 87 ARG A O 1
ATOM 717 N N . LEU A 1 88 ? 8.962 11.811 -4.105 1.00 83.94 88 LEU A N 1
ATOM 718 C CA . LEU A 1 88 ? 9.017 11.319 -5.488 1.00 83.94 88 LEU A CA 1
ATOM 719 C C . LEU A 1 88 ? 10.440 11.256 -6.044 1.00 83.94 88 LEU A C 1
ATOM 721 O O . LEU A 1 88 ? 10.823 10.236 -6.612 1.00 83.94 88 LEU A O 1
ATOM 725 N N . VAL A 1 89 ? 11.235 12.312 -5.850 1.00 86.25 89 VAL A N 1
ATOM 726 C CA . VAL A 1 89 ? 12.641 12.310 -6.281 1.00 86.25 89 VAL A CA 1
ATOM 727 C C . VAL A 1 89 ? 13.399 11.177 -5.589 1.00 86.25 89 VAL A C 1
ATOM 729 O O . VAL A 1 89 ? 14.039 10.381 -6.269 1.00 86.25 89 VAL A O 1
ATOM 732 N N . ARG A 1 90 ? 13.255 11.030 -4.265 1.00 86.06 90 ARG A N 1
ATOM 733 C CA . ARG A 1 90 ? 13.911 9.966 -3.482 1.00 86.06 90 ARG A CA 1
ATOM 734 C C . ARG A 1 90 ? 13.479 8.554 -3.890 1.00 86.06 90 ARG A C 1
ATOM 736 O O . ARG A 1 90 ? 14.294 7.635 -3.833 1.00 86.06 90 ARG A O 1
ATOM 743 N N . ALA A 1 91 ? 12.227 8.366 -4.308 1.00 86.44 91 ALA A N 1
ATOM 744 C CA . ALA A 1 91 ? 11.729 7.063 -4.751 1.00 86.44 91 ALA A CA 1
ATOM 745 C C . ALA A 1 91 ? 12.423 6.589 -6.029 1.00 86.44 91 ALA A C 1
ATOM 747 O O . ALA A 1 91 ? 12.698 5.401 -6.177 1.00 86.44 91 ALA A O 1
ATOM 748 N N . VAL A 1 92 ? 12.738 7.524 -6.924 1.00 87.25 92 VAL A N 1
ATOM 749 C CA . VAL A 1 92 ? 13.317 7.228 -8.237 1.00 87.25 92 VAL A CA 1
ATOM 750 C C . VAL A 1 92 ? 14.845 7.360 -8.240 1.00 87.25 92 VAL A C 1
ATOM 752 O O . VAL A 1 92 ? 15.507 6.678 -9.011 1.00 87.25 92 VAL A O 1
ATOM 755 N N . GLU A 1 93 ? 15.435 8.145 -7.336 1.00 87.94 93 GLU A N 1
ATOM 756 C CA . GLU A 1 93 ? 16.882 8.415 -7.265 1.00 87.94 93 GLU A CA 1
ATOM 757 C C . GLU A 1 93 ? 17.748 7.148 -7.304 1.00 87.94 93 GLU A C 1
ATOM 759 O O . GLU A 1 93 ? 18.682 7.056 -8.098 1.00 87.94 93 GLU A O 1
ATOM 764 N N . GLY A 1 94 ? 17.398 6.126 -6.519 1.00 84.12 94 GLY A N 1
ATOM 765 C CA . GLY A 1 94 ? 18.169 4.880 -6.478 1.00 84.12 94 GLY A CA 1
ATOM 766 C C . GLY A 1 94 ? 18.062 4.002 -7.731 1.00 84.12 94 GLY A C 1
ATOM 767 O O . GLY A 1 94 ? 18.851 3.074 -7.871 1.00 84.12 94 GLY A O 1
ATOM 768 N N . LEU A 1 95 ? 17.114 4.276 -8.632 1.00 84.75 95 LEU A N 1
ATOM 769 C CA . LEU A 1 95 ? 16.973 3.586 -9.922 1.00 84.75 95 LEU A CA 1
ATOM 770 C C . LEU A 1 95 ? 17.753 4.297 -11.047 1.00 84.75 95 LEU A C 1
ATOM 772 O O . LEU A 1 95 ? 18.015 3.711 -12.100 1.00 84.75 95 LEU A O 1
ATOM 776 N N . PHE A 1 96 ? 18.136 5.559 -10.827 1.00 87.62 96 PHE A N 1
ATOM 777 C CA . PHE A 1 96 ? 18.782 6.426 -11.816 1.00 87.62 96 PHE A CA 1
ATOM 778 C C . PHE A 1 96 ? 19.976 7.197 -11.211 1.00 87.62 96 PHE A C 1
ATOM 780 O O . PHE A 1 96 ? 20.016 8.427 -11.303 1.00 87.62 96 PHE A O 1
ATOM 787 N N . PRO A 1 97 ? 20.971 6.512 -10.606 1.00 84.19 97 PRO A N 1
ATOM 788 C CA . PRO A 1 97 ? 22.052 7.171 -9.862 1.00 84.19 97 PRO A CA 1
ATOM 789 C C . PRO A 1 97 ? 22.912 8.099 -10.735 1.00 84.19 97 PRO A C 1
ATOM 791 O O . PRO A 1 97 ? 23.374 9.143 -10.286 1.00 84.19 97 PRO A O 1
ATOM 794 N N . GLU A 1 98 ? 23.089 7.754 -12.008 1.00 84.00 98 GLU A N 1
ATOM 795 C CA . GLU A 1 98 ? 23.870 8.529 -12.978 1.00 84.00 98 GLU A CA 1
ATOM 796 C C . GLU A 1 98 ? 23.134 9.773 -13.510 1.00 84.00 98 GLU A C 1
ATOM 798 O O . GLU A 1 98 ? 23.738 10.613 -14.174 1.00 84.00 98 GLU A O 1
ATOM 803 N N . GLN A 1 99 ? 21.828 9.904 -13.251 1.00 84.56 99 GLN A N 1
ATOM 804 C CA . GLN A 1 99 ? 20.982 10.973 -13.795 1.00 84.56 99 GLN A CA 1
ATOM 805 C C . GLN A 1 99 ? 20.361 11.857 -12.708 1.00 84.56 99 GLN A C 1
ATOM 807 O O . GLN A 1 99 ? 19.314 12.466 -12.929 1.00 84.56 99 GLN A O 1
ATOM 812 N N . ALA A 1 100 ? 21.016 11.976 -11.549 1.00 81.19 100 ALA A N 1
ATOM 813 C CA . ALA A 1 100 ? 20.525 12.764 -10.416 1.00 81.19 100 ALA A CA 1
ATOM 814 C C . ALA A 1 100 ? 20.144 14.214 -10.792 1.00 81.19 100 ALA A C 1
ATOM 816 O O . ALA A 1 100 ? 19.140 14.735 -10.310 1.00 81.19 100 ALA A O 1
ATOM 817 N N . SER A 1 101 ? 20.884 14.842 -11.715 1.00 82.75 101 SER A N 1
ATOM 818 C CA . SER A 1 101 ? 20.615 16.205 -12.201 1.00 82.75 101 SER A CA 1
ATOM 819 C C . SER A 1 101 ? 19.309 16.346 -12.994 1.00 82.75 101 SER A C 1
ATOM 821 O O . SER A 1 101 ? 18.740 17.436 -13.041 1.00 82.75 101 SER A O 1
ATOM 823 N N . LEU A 1 102 ? 18.811 15.262 -13.598 1.00 83.06 102 LEU A N 1
ATOM 824 C CA . LEU A 1 102 ? 17.573 15.246 -14.384 1.00 83.06 102 LEU A CA 1
ATOM 825 C C . LEU A 1 102 ? 16.332 14.975 -13.523 1.00 83.06 102 LEU A C 1
ATOM 827 O O . LEU A 1 102 ? 15.214 15.246 -13.961 1.00 83.06 102 LEU A O 1
ATOM 831 N N . LEU A 1 103 ? 16.504 14.489 -12.289 1.00 84.69 103 LEU A N 1
ATOM 832 C CA . LEU A 1 103 ? 15.384 14.114 -11.425 1.00 84.69 103 LEU A CA 1
ATOM 833 C C . LEU A 1 103 ? 14.559 15.327 -10.986 1.00 84.69 103 LEU A C 1
ATOM 835 O O . LEU A 1 103 ? 13.338 15.304 -11.090 1.00 84.69 103 LEU A O 1
ATOM 839 N N . GLU A 1 104 ? 15.188 16.404 -10.515 1.00 84.88 104 GLU A N 1
ATOM 840 C CA . GLU A 1 104 ? 14.437 17.567 -10.022 1.00 84.88 104 GLU A CA 1
ATOM 841 C C . GLU A 1 104 ? 13.633 18.298 -11.114 1.00 84.88 104 GLU A C 1
ATOM 843 O O . GLU A 1 104 ? 12.467 18.625 -10.862 1.00 84.88 104 GLU A O 1
ATOM 848 N N . PRO A 1 105 ? 14.184 18.563 -12.320 1.00 83.19 105 PRO A N 1
ATOM 849 C CA . PRO A 1 105 ? 13.412 19.146 -13.416 1.00 83.19 105 PRO A CA 1
ATOM 850 C C . PRO A 1 105 ? 12.210 18.282 -13.810 1.00 83.19 105 PRO A C 1
ATOM 852 O O . PRO A 1 105 ? 11.098 18.799 -13.932 1.00 83.19 105 PRO A O 1
ATOM 855 N N . ILE A 1 106 ? 12.409 16.966 -13.942 1.00 81.31 106 ILE A N 1
ATOM 856 C CA . ILE A 1 106 ? 11.342 16.038 -14.333 1.00 81.31 106 ILE A CA 1
ATOM 857 C C . ILE A 1 106 ? 10.299 15.917 -13.218 1.00 81.31 106 ILE A C 1
ATOM 859 O O . ILE A 1 106 ? 9.104 15.942 -13.502 1.00 81.31 106 ILE A O 1
ATOM 863 N N . ALA A 1 107 ? 10.707 15.894 -11.947 1.00 80.50 107 ALA A N 1
ATOM 864 C CA . ALA A 1 107 ? 9.778 15.874 -10.820 1.00 80.50 107 ALA A CA 1
ATOM 865 C C . ALA A 1 107 ? 8.889 17.123 -10.793 1.00 80.50 107 ALA A C 1
ATOM 867 O O . ALA A 1 107 ? 7.685 17.016 -10.565 1.00 80.50 107 ALA A O 1
ATOM 868 N N . LYS A 1 108 ? 9.443 18.309 -11.086 1.00 77.38 108 LYS A N 1
ATOM 869 C CA . LYS A 1 108 ? 8.642 19.536 -11.227 1.00 77.38 108 LYS A CA 1
ATOM 870 C C . LYS A 1 108 ? 7.617 19.391 -12.352 1.00 77.38 108 LYS A C 1
ATOM 872 O O . LYS A 1 108 ? 6.463 19.752 -12.154 1.00 77.38 108 LYS A O 1
ATOM 877 N N . MET A 1 109 ? 7.996 18.813 -13.491 1.00 72.25 109 MET A N 1
ATOM 878 C CA . MET A 1 109 ? 7.068 18.562 -14.599 1.00 72.25 109 MET A CA 1
ATOM 879 C C . MET A 1 109 ? 6.005 17.505 -14.276 1.00 72.25 109 MET A C 1
ATOM 881 O O . MET A 1 109 ? 4.865 17.674 -14.687 1.00 72.25 109 MET A O 1
ATOM 885 N N . ALA A 1 110 ? 6.341 16.451 -13.530 1.00 68.12 110 ALA A N 1
ATOM 886 C CA . ALA A 1 110 ? 5.405 15.394 -13.136 1.00 68.12 110 ALA A CA 1
ATOM 887 C C . ALA A 1 110 ? 4.418 15.850 -12.041 1.00 68.12 110 ALA A C 1
ATOM 889 O O . ALA A 1 110 ? 3.267 15.419 -12.017 1.00 68.12 110 ALA A O 1
ATOM 890 N N . LEU A 1 111 ? 4.839 16.772 -11.167 1.00 65.31 111 LEU A N 1
ATOM 891 C CA . LEU A 1 111 ? 4.020 17.331 -10.083 1.00 65.31 111 LEU A CA 1
ATOM 892 C C . LEU A 1 111 ? 3.079 18.460 -10.528 1.00 65.31 111 LEU A C 1
ATOM 894 O O . LEU A 1 111 ? 2.009 18.622 -9.945 1.00 65.31 111 LEU A O 1
ATOM 898 N N . VAL A 1 112 ? 3.452 19.248 -11.542 1.00 56.12 112 VAL A N 1
ATOM 899 C CA . VAL A 1 112 ? 2.630 20.359 -12.067 1.00 56.12 112 VAL A CA 1
ATOM 900 C C . VAL A 1 112 ? 1.221 19.918 -12.530 1.00 56.12 112 VAL A C 1
ATOM 902 O O . VAL A 1 112 ? 0.258 20.621 -12.209 1.00 56.12 112 VAL A O 1
ATOM 905 N N . PRO A 1 113 ? 1.035 18.761 -13.198 1.00 51.78 113 PRO A N 1
ATOM 906 C CA . PRO A 1 113 ? -0.279 18.226 -13.552 1.00 51.78 113 PRO A CA 1
ATOM 907 C C . PRO A 1 113 ? -1.195 17.966 -12.352 1.00 51.78 113 PRO A C 1
ATOM 909 O O . PRO A 1 113 ? -2.399 18.186 -12.468 1.00 51.78 113 PRO A O 1
ATOM 912 N N . ALA A 1 114 ? -0.639 17.568 -11.198 1.00 49.06 114 ALA A N 1
ATOM 913 C CA . ALA A 1 114 ? -1.410 17.206 -10.004 1.00 49.06 114 ALA A CA 1
ATOM 914 C C . ALA A 1 114 ? -2.110 18.402 -9.334 1.00 49.06 114 ALA A C 1
ATOM 916 O O . ALA A 1 114 ? -3.069 18.208 -8.593 1.00 49.06 114 ALA A O 1
ATOM 917 N N . TYR A 1 115 ? -1.645 19.630 -9.599 1.00 42.62 115 TYR A N 1
ATOM 918 C CA . TYR A 1 115 ? -2.179 20.861 -9.004 1.00 42.62 115 TYR A CA 1
ATOM 919 C C . TYR A 1 115 ? -3.099 21.667 -9.936 1.00 42.62 115 TYR A C 1
ATOM 921 O O . TYR A 1 115 ? -3.733 22.612 -9.469 1.00 42.62 115 TYR A O 1
ATOM 929 N N . ARG A 1 116 ? -3.161 21.359 -11.244 1.00 41.41 116 ARG A N 1
ATOM 930 C CA . ARG A 1 116 ? -3.851 22.220 -12.233 1.00 41.41 116 ARG A CA 1
ATOM 931 C C . ARG A 1 116 ? -4.777 21.541 -13.244 1.00 41.41 116 ARG A C 1
ATOM 933 O O . ARG A 1 116 ? -5.464 22.279 -13.944 1.00 41.41 116 ARG A O 1
ATOM 940 N N . SER A 1 117 ? -4.806 20.214 -13.382 1.00 37.34 117 SER A N 1
ATOM 941 C CA . SER A 1 117 ? -5.450 19.600 -14.559 1.00 37.34 117 SER A CA 1
ATOM 942 C C . SER A 1 117 ? -6.735 18.839 -14.244 1.00 37.34 117 SER A C 1
ATOM 944 O O . SER A 1 117 ? -6.770 17.981 -13.366 1.00 37.34 117 SER A O 1
ATOM 946 N N . GLU A 1 118 ? -7.773 19.115 -15.035 1.00 45.88 118 GLU A N 1
ATOM 947 C CA . GLU A 1 118 ? -8.892 18.204 -15.267 1.00 45.88 118 GLU A CA 1
ATOM 948 C C . GLU A 1 118 ? -8.335 16.857 -15.761 1.00 45.88 118 GLU A C 1
ATOM 950 O O . GLU A 1 118 ? -7.450 16.825 -16.621 1.00 45.88 118 GLU A O 1
ATOM 955 N N . VAL A 1 119 ? -8.847 15.751 -15.212 1.00 50.53 119 VAL A N 1
ATOM 956 C CA . VAL A 1 119 ? -8.349 14.371 -15.405 1.00 50.53 119 VAL A CA 1
ATOM 957 C C . VAL A 1 119 ? -8.050 14.031 -16.882 1.00 50.53 119 VAL A C 1
ATOM 959 O O . VAL A 1 119 ? -7.063 13.359 -17.166 1.00 50.53 119 VAL A O 1
ATOM 962 N N . GLY A 1 120 ? -8.807 14.588 -17.838 1.00 48.84 120 GLY A N 1
ATOM 963 C CA . GLY A 1 120 ? -8.639 14.330 -19.275 1.00 48.84 120 GLY A CA 1
ATOM 964 C C . GLY A 1 120 ? -7.391 14.929 -19.950 1.00 48.84 120 GLY A C 1
ATOM 965 O O . GLY A 1 120 ? -6.916 14.372 -20.938 1.00 48.84 120 GLY A O 1
ATOM 966 N N . VAL A 1 121 ? -6.812 16.027 -19.444 1.00 51.72 121 VAL A N 1
ATOM 967 C CA . VAL A 1 121 ? -5.585 16.617 -20.037 1.00 51.72 121 VAL A CA 1
ATOM 968 C C . VAL A 1 121 ? -4.345 15.823 -19.619 1.00 51.72 121 VAL A C 1
ATOM 970 O O . VAL A 1 121 ? -3.405 15.660 -20.401 1.00 51.72 121 VAL A O 1
ATOM 973 N N . GLN A 1 122 ? -4.370 15.284 -18.397 1.00 55.06 122 GLN A N 1
ATOM 974 C CA . GLN A 1 122 ? -3.336 14.399 -17.871 1.00 55.06 122 GLN A CA 1
ATOM 975 C C . GLN A 1 122 ? -3.301 13.079 -18.652 1.00 55.06 122 GLN A C 1
ATOM 977 O O . GLN A 1 122 ? -2.224 12.655 -19.072 1.00 55.06 122 GLN A O 1
ATOM 982 N N . ASP A 1 123 ? -4.471 12.498 -18.932 1.00 56.91 123 ASP A N 1
ATOM 983 C CA . ASP A 1 123 ? -4.588 11.270 -19.720 1.00 56.91 123 ASP A CA 1
ATOM 984 C C . ASP A 1 123 ? -4.041 11.455 -21.141 1.00 56.91 123 ASP A C 1
ATOM 986 O O . ASP A 1 123 ? -3.279 10.621 -21.611 1.00 56.91 123 ASP A O 1
ATOM 990 N N . ALA A 1 124 ? -4.309 12.586 -21.802 1.00 57.47 124 ALA A N 1
ATOM 991 C CA . ALA A 1 124 ? -3.784 12.843 -23.144 1.00 57.47 124 ALA A CA 1
ATOM 992 C C . ALA A 1 124 ? -2.255 13.048 -23.185 1.00 57.47 124 ALA A C 1
ATOM 994 O O . ALA A 1 124 ? -1.608 12.678 -24.165 1.00 57.47 124 ALA A O 1
ATOM 995 N N . ALA A 1 125 ? -1.659 13.653 -22.152 1.00 59.94 125 ALA A N 1
ATOM 996 C CA . ALA A 1 125 ? -0.210 13.864 -22.079 1.00 59.94 125 ALA A CA 1
ATOM 997 C C . ALA A 1 125 ? 0.544 12.567 -21.752 1.00 59.94 125 ALA A C 1
ATOM 999 O O . ALA A 1 125 ? 1.568 12.276 -22.372 1.00 59.94 125 ALA A O 1
ATOM 1000 N N . ILE A 1 126 ? 0.006 11.775 -20.822 1.00 62.44 126 ILE A N 1
ATOM 1001 C CA . ILE A 1 126 ? 0.525 10.448 -20.491 1.00 62.44 126 ILE A CA 1
ATOM 1002 C C . ILE A 1 126 ? 0.368 9.532 -21.707 1.00 62.44 126 ILE A C 1
ATOM 1004 O O . ILE A 1 126 ? 1.349 8.937 -22.132 1.00 62.44 126 ILE A O 1
ATOM 1008 N N . GLN A 1 127 ? -0.798 9.515 -22.358 1.00 62.94 127 GLN A N 1
ATOM 1009 C CA . GLN A 1 127 ? -1.026 8.704 -23.552 1.00 62.94 127 GLN A CA 1
ATOM 1010 C C . GLN A 1 127 ? -0.081 9.080 -24.702 1.00 62.94 127 GLN A C 1
ATOM 1012 O O . GLN A 1 127 ? 0.451 8.199 -25.357 1.00 62.94 127 GLN A O 1
ATOM 1017 N N . LYS A 1 128 ? 0.245 10.364 -24.903 1.00 64.25 128 LYS A N 1
ATOM 1018 C CA . LYS A 1 128 ? 1.256 10.776 -25.898 1.00 64.25 128 LYS A CA 1
ATOM 1019 C C . LYS A 1 128 ? 2.673 10.306 -25.567 1.00 64.25 128 LYS A C 1
ATOM 1021 O O . LYS A 1 128 ? 3.435 9.996 -26.481 1.00 64.25 128 LYS A O 1
ATOM 1026 N N . LEU A 1 129 ? 3.040 10.277 -24.284 1.00 65.81 129 LEU A N 1
ATOM 1027 C CA . LEU A 1 129 ? 4.313 9.701 -23.841 1.00 65.81 129 LEU A CA 1
ATOM 1028 C C . LEU A 1 129 ? 4.330 8.178 -24.022 1.00 65.81 129 LEU A C 1
ATOM 1030 O O . LEU A 1 129 ? 5.383 7.624 -24.313 1.00 65.81 129 LEU A O 1
ATOM 1034 N N . ILE A 1 130 ? 3.177 7.525 -23.879 1.00 61.78 130 ILE A N 1
ATOM 1035 C CA . ILE A 1 130 ? 2.997 6.081 -24.050 1.00 61.78 130 ILE A CA 1
ATOM 1036 C C . ILE A 1 130 ? 3.036 5.687 -25.528 1.00 61.78 130 ILE A C 1
ATOM 1038 O O . ILE A 1 130 ? 3.830 4.838 -25.915 1.00 61.78 130 ILE A O 1
ATOM 1042 N N . ASP A 1 131 ? 2.230 6.337 -26.363 1.00 63.22 131 ASP A N 1
ATOM 1043 C CA . ASP A 1 131 ? 2.061 6.013 -27.783 1.00 63.22 131 ASP A CA 1
ATOM 1044 C C . ASP A 1 131 ? 3.331 6.287 -28.604 1.00 63.22 131 ASP A C 1
ATOM 1046 O O . ASP A 1 131 ? 3.558 5.665 -29.640 1.00 63.22 131 ASP A O 1
ATOM 1050 N N . GLY A 1 132 ? 4.172 7.224 -28.152 1.00 59.25 132 GLY A N 1
ATOM 1051 C CA . GLY A 1 132 ? 5.441 7.557 -28.802 1.00 59.25 132 GLY A CA 1
ATOM 1052 C C . GLY A 1 132 ? 6.597 6.608 -28.469 1.00 59.25 132 GLY A C 1
ATOM 1053 O O . GLY A 1 132 ? 7.658 6.712 -29.084 1.00 59.25 132 GLY A O 1
ATOM 1054 N N . VAL A 1 133 ? 6.426 5.707 -27.499 1.00 59.62 133 VAL A N 1
ATOM 1055 C CA . VAL A 1 133 ? 7.496 4.880 -26.936 1.00 59.62 133 VAL A CA 1
ATOM 1056 C C . VAL A 1 133 ? 7.191 3.411 -27.225 1.00 59.62 133 VAL A C 1
ATOM 1058 O O . VAL A 1 133 ? 6.206 2.864 -26.746 1.00 59.62 133 VAL A O 1
ATOM 1061 N N . GLY A 1 134 ? 8.062 2.732 -27.977 1.00 62.72 134 GLY A N 1
ATOM 1062 C CA . GLY A 1 134 ? 7.960 1.292 -28.279 1.00 62.72 134 GLY A CA 1
ATOM 1063 C C . GLY A 1 134 ? 8.222 0.367 -27.077 1.00 62.72 134 GLY A C 1
ATOM 1064 O O . GLY A 1 134 ? 8.858 -0.671 -27.234 1.00 62.72 134 GLY A O 1
ATOM 1065 N N . GLY A 1 135 ? 7.792 0.765 -25.877 1.00 71.88 135 GLY A N 1
ATOM 1066 C CA . GLY A 1 135 ? 8.093 0.142 -24.588 1.00 71.88 135 GLY A CA 1
ATOM 1067 C C . GLY A 1 135 ? 9.217 0.842 -23.815 1.00 71.88 135 GLY A C 1
ATOM 1068 O O . GLY A 1 135 ? 10.065 1.528 -24.384 1.00 71.88 135 GLY A O 1
ATOM 1069 N N . TYR A 1 136 ? 9.253 0.648 -22.493 1.00 81.38 136 TYR A N 1
ATOM 1070 C CA . TYR A 1 136 ? 10.200 1.318 -21.588 1.00 81.38 136 TYR A CA 1
ATOM 1071 C C . TYR A 1 136 ? 11.676 1.148 -21.980 1.00 81.38 136 TYR A C 1
ATOM 1073 O O . TYR A 1 136 ? 12.468 2.081 -21.843 1.00 81.38 136 TYR A O 1
ATOM 1081 N N . ALA A 1 137 ? 12.049 -0.011 -22.531 1.00 80.50 137 ALA A N 1
ATOM 1082 C CA . ALA A 1 137 ? 13.410 -0.274 -22.999 1.00 80.50 137 ALA A CA 1
ATOM 1083 C C . ALA A 1 137 ? 13.821 0.581 -24.214 1.00 80.50 137 ALA A C 1
ATOM 1085 O O . ALA A 1 137 ? 15.002 0.875 -24.374 1.00 80.50 137 ALA A O 1
ATOM 1086 N N . ALA A 1 138 ? 12.863 0.995 -25.047 1.00 81.38 138 ALA A N 1
ATOM 1087 C CA . ALA A 1 138 ? 13.098 1.840 -26.218 1.00 81.38 138 ALA A CA 1
ATOM 1088 C C . ALA A 1 138 ? 12.995 3.345 -25.904 1.00 81.38 138 ALA A C 1
ATOM 1090 O O . ALA A 1 138 ? 13.302 4.175 -26.759 1.00 81.38 138 ALA A O 1
ATOM 1091 N N . ALA A 1 139 ? 12.547 3.703 -24.698 1.00 83.38 139 ALA A N 1
ATOM 1092 C CA . ALA A 1 139 ? 12.364 5.086 -24.283 1.00 83.38 139 ALA A CA 1
ATOM 1093 C C . ALA A 1 139 ? 13.709 5.787 -24.034 1.00 83.38 139 ALA A C 1
ATOM 1095 O O . ALA A 1 139 ? 14.678 5.170 -23.581 1.00 83.38 139 ALA A O 1
ATOM 1096 N N . THR A 1 140 ? 13.764 7.101 -24.264 1.00 85.94 140 THR A N 1
ATOM 1097 C CA . THR A 1 140 ? 14.922 7.910 -23.861 1.00 85.94 140 THR A CA 1
ATOM 1098 C C . THR A 1 140 ? 15.078 7.893 -22.342 1.00 85.94 140 THR A C 1
ATOM 1100 O O . THR A 1 140 ? 14.134 7.621 -21.596 1.00 85.94 140 THR A O 1
ATOM 1103 N N . ARG A 1 141 ? 16.272 8.226 -21.843 1.00 87.00 141 ARG A N 1
ATOM 1104 C CA . ARG A 1 141 ? 16.522 8.198 -20.397 1.00 87.00 141 ARG A CA 1
ATOM 1105 C C . ARG A 1 141 ? 15.596 9.140 -19.621 1.00 87.00 141 ARG A C 1
ATOM 1107 O O . ARG A 1 141 ? 15.110 8.775 -18.556 1.00 87.00 141 ARG A O 1
ATOM 1114 N N . GLU A 1 142 ? 15.294 10.306 -20.185 1.00 85.38 142 GLU A N 1
ATOM 1115 C CA . GLU A 1 142 ? 14.322 11.250 -19.624 1.00 85.38 142 GLU A CA 1
ATOM 1116 C C . GLU A 1 142 ? 12.906 10.657 -19.578 1.00 85.38 142 GLU A C 1
ATOM 1118 O O . GLU A 1 142 ? 12.219 10.785 -18.566 1.00 85.38 142 GLU A O 1
ATOM 1123 N N . GLN A 1 143 ? 12.486 9.945 -20.629 1.00 84.56 143 GLN A N 1
ATOM 1124 C CA . GLN A 1 143 ? 11.187 9.267 -20.670 1.00 84.56 143 GLN A CA 1
ATOM 1125 C C . GLN A 1 143 ? 11.102 8.127 -19.646 1.00 84.56 143 GLN A C 1
ATOM 1127 O O . GLN A 1 143 ? 10.083 7.995 -18.973 1.00 84.56 143 GLN A O 1
ATOM 1132 N N . GLN A 1 144 ? 12.168 7.341 -19.465 1.00 87.62 144 GLN A N 1
ATOM 1133 C CA . GLN A 1 144 ? 12.225 6.290 -18.439 1.00 87.62 144 GLN A CA 1
ATOM 1134 C C . GLN A 1 144 ? 12.074 6.862 -17.025 1.00 87.62 144 GLN A C 1
ATOM 1136 O O . GLN A 1 144 ? 11.326 6.313 -16.210 1.00 87.62 144 GLN A O 1
ATOM 1141 N N . ILE A 1 145 ? 12.748 7.982 -16.741 1.00 88.44 145 ILE A N 1
ATOM 1142 C CA . ILE A 1 145 ? 12.623 8.692 -15.462 1.00 88.44 145 ILE A CA 1
ATOM 1143 C C . ILE A 1 145 ? 11.190 9.194 -15.284 1.00 88.44 145 ILE A C 1
ATOM 1145 O O . ILE A 1 145 ? 10.591 8.958 -14.236 1.00 88.44 145 ILE A O 1
ATOM 1149 N N . ALA A 1 146 ? 10.618 9.841 -16.303 1.00 86.12 146 ALA A N 1
ATOM 1150 C CA . ALA A 1 146 ? 9.259 10.371 -16.243 1.00 86.12 146 ALA A CA 1
ATOM 1151 C C . ALA A 1 146 ? 8.218 9.267 -15.991 1.00 86.12 146 ALA A C 1
ATOM 1153 O O . ALA A 1 146 ? 7.387 9.408 -15.096 1.00 86.12 146 ALA A O 1
ATOM 1154 N N . LEU A 1 147 ? 8.298 8.142 -16.711 1.00 86.00 147 LEU A N 1
ATOM 1155 C CA . LEU A 1 147 ? 7.418 6.985 -16.511 1.00 86.00 147 LEU A CA 1
ATOM 1156 C C . LEU A 1 147 ? 7.558 6.398 -15.099 1.00 86.00 147 LEU A C 1
ATOM 1158 O O . LEU A 1 147 ? 6.554 6.121 -14.445 1.00 86.00 147 LEU A O 1
ATOM 1162 N N . SER A 1 148 ? 8.791 6.278 -14.600 1.00 90.06 148 SER A N 1
ATOM 1163 C CA . SER A 1 148 ? 9.062 5.795 -13.238 1.00 90.06 148 SER A CA 1
ATOM 1164 C C . SER A 1 148 ? 8.517 6.741 -12.167 1.00 90.06 148 SER A C 1
ATOM 1166 O O . SER A 1 148 ? 7.971 6.286 -11.165 1.00 90.06 148 SER A O 1
ATOM 1168 N N . MET A 1 149 ? 8.615 8.058 -12.376 1.00 89.06 149 MET A N 1
ATOM 1169 C CA . MET A 1 149 ? 8.060 9.060 -11.461 1.00 89.06 149 MET A CA 1
ATOM 1170 C C . MET A 1 149 ? 6.534 9.058 -11.446 1.00 89.06 149 MET A C 1
ATOM 1172 O O . MET A 1 149 ? 5.946 9.157 -10.371 1.00 89.06 149 MET A O 1
ATOM 1176 N N . LEU A 1 150 ? 5.893 8.914 -12.608 1.00 86.31 150 LEU A N 1
ATOM 1177 C CA . LEU A 1 150 ? 4.437 8.797 -12.692 1.00 86.31 150 LEU A CA 1
ATOM 1178 C C . LEU A 1 150 ? 3.948 7.529 -11.978 1.00 86.31 150 LEU A C 1
ATOM 1180 O O . LEU A 1 150 ? 3.011 7.602 -11.186 1.00 86.31 150 LEU A O 1
ATOM 1184 N N . ALA A 1 151 ? 4.631 6.396 -12.175 1.00 88.50 151 ALA A N 1
ATOM 1185 C CA . ALA A 1 151 ? 4.328 5.157 -11.459 1.00 88.50 151 ALA A CA 1
ATOM 1186 C C . ALA A 1 151 ? 4.500 5.308 -9.941 1.00 88.50 151 ALA A C 1
ATOM 1188 O O . ALA A 1 151 ? 3.602 4.957 -9.175 1.00 88.50 151 ALA A O 1
ATOM 1189 N N . ALA A 1 152 ? 5.611 5.904 -9.497 1.00 90.25 152 ALA A N 1
ATOM 1190 C CA . ALA A 1 152 ? 5.848 6.186 -8.083 1.00 90.25 152 ALA A CA 1
ATOM 1191 C C . ALA A 1 152 ? 4.762 7.099 -7.487 1.00 90.25 152 ALA A C 1
ATOM 1193 O O . ALA A 1 152 ? 4.330 6.895 -6.354 1.00 90.25 152 ALA A O 1
ATOM 1194 N N . GLN A 1 153 ? 4.278 8.082 -8.247 1.00 87.44 153 GLN A N 1
ATOM 1195 C CA . GLN A 1 153 ? 3.200 8.968 -7.817 1.00 87.44 153 GLN A CA 1
ATOM 1196 C C . GLN A 1 153 ? 1.870 8.232 -7.640 1.00 87.44 153 GLN A C 1
ATOM 1198 O O . GLN A 1 153 ? 1.209 8.438 -6.620 1.00 87.44 153 GLN A O 1
ATOM 1203 N N . GLU A 1 154 ? 1.486 7.368 -8.583 1.00 87.38 154 GLU A N 1
ATOM 1204 C CA . GLU A 1 154 ? 0.281 6.536 -8.462 1.00 87.38 154 GLU A CA 1
ATOM 1205 C C . GLU A 1 154 ? 0.378 5.59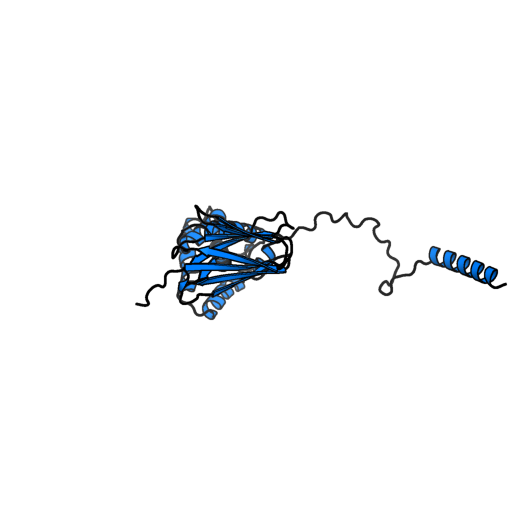7 -7.249 1.00 87.38 154 GLU A C 1
ATOM 1207 O O . GLU A 1 154 ? -0.554 5.530 -6.444 1.00 87.38 154 GLU A O 1
ATOM 1212 N N . MET A 1 155 ? 1.532 4.948 -7.057 1.00 90.31 155 MET A N 1
ATOM 1213 C CA . MET A 1 155 ? 1.794 4.076 -5.907 1.00 90.31 155 MET A CA 1
ATOM 1214 C C . MET A 1 155 ? 1.709 4.836 -4.582 1.00 90.31 155 MET A C 1
ATOM 1216 O O . MET A 1 155 ? 0.990 4.419 -3.679 1.00 90.31 155 MET A O 1
ATOM 1220 N N . MET A 1 156 ? 2.387 5.980 -4.453 1.00 89.31 156 MET A N 1
ATOM 1221 C CA . MET A 1 156 ? 2.327 6.792 -3.233 1.00 89.31 156 MET A CA 1
ATOM 1222 C C . MET A 1 156 ? 0.910 7.281 -2.939 1.00 89.31 156 MET A C 1
ATOM 1224 O O . MET A 1 156 ? 0.486 7.272 -1.783 1.00 89.31 156 MET A O 1
ATOM 1228 N N . ALA A 1 157 ? 0.160 7.679 -3.970 1.00 88.06 157 ALA A N 1
ATOM 1229 C CA . ALA A 1 157 ? -1.231 8.079 -3.817 1.00 88.06 157 ALA A CA 1
ATOM 1230 C C . ALA A 1 157 ? -2.121 6.908 -3.371 1.00 88.06 157 ALA A C 1
ATOM 1232 O O . ALA A 1 157 ? -3.051 7.126 -2.596 1.00 88.06 157 ALA A O 1
ATOM 1233 N N . ALA A 1 158 ? -1.848 5.682 -3.829 1.00 90.62 158 ALA A N 1
ATOM 1234 C CA . ALA A 1 158 ? -2.548 4.472 -3.398 1.00 90.62 158 ALA A CA 1
ATOM 1235 C C . ALA A 1 158 ? -2.206 4.070 -1.953 1.00 90.62 158 ALA A C 1
ATOM 1237 O O . ALA A 1 158 ? -3.093 3.639 -1.219 1.00 90.62 158 ALA A O 1
ATOM 1238 N N . LEU A 1 159 ? -0.953 4.272 -1.537 1.00 92.50 159 LEU A N 1
ATOM 1239 C CA . LEU A 1 159 ? -0.442 3.962 -0.197 1.00 92.50 159 LEU A CA 1
ATOM 1240 C C . LEU A 1 159 ? -0.725 5.061 0.844 1.00 92.50 159 LEU A C 1
ATOM 1242 O O . LEU A 1 159 ? -0.303 4.936 1.989 1.00 92.50 159 LEU A O 1
ATOM 1246 N N . THR A 1 160 ? -1.421 6.140 0.475 1.00 91.56 160 THR A N 1
ATOM 1247 C CA . THR A 1 160 ? -1.746 7.245 1.390 1.00 91.56 160 THR A CA 1
ATOM 1248 C C . THR A 1 160 ? -3.248 7.304 1.670 1.00 91.56 160 THR A C 1
ATOM 1250 O O . THR A 1 160 ? -4.073 7.351 0.749 1.00 91.56 160 THR A O 1
ATOM 1253 N N . LEU A 1 161 ? -3.604 7.343 2.952 1.00 92.81 161 LEU A N 1
ATOM 1254 C CA . LEU A 1 161 ? -4.959 7.520 3.461 1.00 92.81 161 LEU A CA 1
ATOM 1255 C C . LEU A 1 161 ? -5.025 8.831 4.249 1.00 92.81 161 LEU A C 1
ATOM 1257 O O . LEU A 1 161 ? -4.649 8.881 5.414 1.00 92.81 161 LEU A O 1
ATOM 1261 N N . SER A 1 162 ? -5.491 9.906 3.616 1.00 92.06 162 SER A N 1
ATOM 1262 C CA . SER A 1 162 ? -5.627 11.205 4.280 1.00 92.06 162 SER A CA 1
ATOM 1263 C C . SER A 1 162 ? -7.098 11.565 4.445 1.00 92.06 162 SER A C 1
ATOM 1265 O O . SER A 1 162 ? -7.845 11.608 3.465 1.00 92.06 162 SER A O 1
ATOM 1267 N N . VAL A 1 163 ? -7.505 11.789 5.690 1.00 93.31 163 VAL A N 1
ATOM 1268 C CA . VAL A 1 163 ? -8.860 12.192 6.087 1.00 93.31 163 VAL A CA 1
ATOM 1269 C C . VAL A 1 163 ? -8.817 13.588 6.698 1.00 93.31 163 VAL A C 1
ATOM 1271 O O . VAL A 1 163 ? -7.792 14.001 7.227 1.00 93.31 163 VAL A O 1
ATOM 1274 N N . SER A 1 164 ? -9.906 14.342 6.604 1.00 91.50 164 SER A N 1
ATOM 1275 C CA . SER A 1 164 ? -10.032 15.678 7.207 1.00 91.50 164 SER A CA 1
ATOM 1276 C C . SER A 1 164 ? -11.472 15.931 7.634 1.00 91.50 164 SER A C 1
ATOM 1278 O O . SER A 1 164 ? -12.356 15.145 7.295 1.00 91.50 164 SER A O 1
ATOM 1280 N N . ALA A 1 165 ? -11.773 17.049 8.297 1.00 86.25 165 ALA A N 1
ATOM 1281 C CA . ALA A 1 165 ? -13.160 17.328 8.673 1.00 86.25 165 ALA A CA 1
ATOM 1282 C C . ALA A 1 165 ? -14.075 17.526 7.445 1.00 86.25 165 ALA A C 1
ATOM 1284 O O . ALA A 1 165 ? -15.255 17.177 7.492 1.00 86.25 165 ALA A O 1
ATOM 1285 N N . GLN A 1 166 ? -13.536 18.021 6.322 1.00 87.81 166 GLN A N 1
ATOM 1286 C CA . GLN A 1 166 ? -14.263 18.116 5.046 1.00 87.81 166 GLN A CA 1
ATOM 1287 C C . GLN A 1 166 ? -14.442 16.758 4.352 1.00 87.81 166 GLN A C 1
ATOM 1289 O O . GLN A 1 166 ? -15.423 16.546 3.636 1.00 87.81 166 GLN A O 1
ATOM 1294 N N . ARG A 1 167 ? -13.488 15.838 4.535 1.00 89.81 167 ARG A N 1
ATOM 1295 C CA . ARG A 1 167 ? -13.515 14.473 3.991 1.00 89.81 167 ARG A CA 1
ATOM 1296 C C . ARG A 1 167 ? -13.252 13.472 5.117 1.00 89.81 167 ARG A C 1
ATOM 1298 O O . ARG A 1 167 ? -12.167 12.891 5.181 1.00 89.81 167 ARG A O 1
ATOM 1305 N N . PRO A 1 168 ? -14.240 13.261 6.006 1.00 92.56 168 PRO A N 1
ATOM 1306 C CA . PRO A 1 168 ? -14.035 12.509 7.239 1.00 92.56 168 PRO A CA 1
ATOM 1307 C C . PRO A 1 168 ? -13.967 11.005 7.007 1.00 92.56 168 PRO A C 1
ATOM 1309 O O . PRO A 1 168 ? -13.709 10.266 7.944 1.00 92.56 168 PRO A O 1
ATOM 1312 N N . ARG A 1 169 ? -14.229 10.525 5.789 1.00 95.00 169 ARG A N 1
ATOM 1313 C CA . ARG A 1 169 ? -14.155 9.112 5.425 1.00 95.00 169 ARG A CA 1
ATOM 1314 C C . ARG A 1 169 ? -13.444 8.970 4.091 1.00 95.00 169 ARG A C 1
ATOM 1316 O O . ARG A 1 169 ? -13.813 9.638 3.125 1.00 95.00 169 ARG A O 1
ATOM 1323 N N . LEU A 1 170 ? -12.468 8.073 4.041 1.00 95.38 170 LEU A N 1
ATOM 1324 C CA . LEU A 1 170 ? -11.759 7.692 2.829 1.00 95.38 170 LEU A CA 1
ATOM 1325 C C . LEU A 1 170 ? -11.702 6.172 2.731 1.00 95.38 170 LEU A C 1
ATOM 1327 O O . LEU A 1 170 ? -11.347 5.496 3.694 1.00 95.38 170 LEU A O 1
ATOM 1331 N N . GLU A 1 171 ? -12.020 5.653 1.551 1.00 95.38 171 GLU A N 1
ATOM 1332 C CA . GLU A 1 171 ? -11.975 4.225 1.253 1.00 95.38 171 GLU A CA 1
ATOM 1333 C C . GLU A 1 171 ? -10.869 3.931 0.250 1.00 95.38 171 GLU A C 1
ATOM 1335 O O . GLU A 1 171 ? -10.604 4.716 -0.668 1.00 95.38 171 GLU A O 1
ATOM 1340 N N . ARG A 1 172 ? -10.216 2.788 0.429 1.00 94.19 172 ARG A N 1
ATOM 1341 C CA . ARG A 1 172 ? -9.179 2.299 -0.464 1.00 94.19 172 ARG A CA 1
ATOM 1342 C C . ARG A 1 172 ? -9.307 0.804 -0.635 1.00 94.19 172 ARG A C 1
ATOM 1344 O O . ARG A 1 172 ? -9.481 0.069 0.330 1.00 94.19 172 ARG A O 1
ATOM 1351 N N . GLU A 1 173 ? -9.146 0.366 -1.869 1.00 94.38 173 GLU A N 1
ATOM 1352 C CA . GLU A 1 173 ? -9.111 -1.045 -2.207 1.00 94.38 173 GLU A CA 1
ATOM 1353 C C . GLU A 1 173 ? -7.729 -1.418 -2.731 1.00 94.38 173 GLU A C 1
ATOM 1355 O O . GLU A 1 173 ? -7.090 -0.641 -3.448 1.00 94.38 173 GLU A O 1
ATOM 1360 N N . TRP A 1 174 ? -7.279 -2.616 -2.376 1.00 93.94 174 TRP A N 1
ATOM 1361 C CA . TRP A 1 174 ? -6.034 -3.189 -2.856 1.00 93.94 174 TRP A CA 1
ATOM 1362 C C . TRP A 1 174 ? -6.260 -4.644 -3.248 1.00 93.94 174 TRP A C 1
ATOM 1364 O O . TRP A 1 174 ? -6.599 -5.486 -2.415 1.00 93.94 174 TRP A O 1
ATOM 1374 N N . LEU A 1 175 ? -6.087 -4.956 -4.529 1.00 92.12 175 LEU A N 1
ATOM 1375 C CA . LEU A 1 175 ? -6.179 -6.324 -5.015 1.00 92.12 175 LEU A CA 1
ATOM 1376 C C . LEU A 1 175 ? -4.929 -7.114 -4.613 1.00 92.12 175 LEU A C 1
ATOM 1378 O O . LEU A 1 175 ? -3.802 -6.692 -4.871 1.00 92.12 175 LEU A O 1
ATOM 1382 N N . THR A 1 176 ? -5.138 -8.274 -4.000 1.00 91.56 176 THR A N 1
ATOM 1383 C CA . THR A 1 176 ? -4.078 -9.205 -3.603 1.00 91.56 176 THR A CA 1
ATOM 1384 C C . THR A 1 176 ? -4.314 -10.567 -4.244 1.00 91.56 176 THR A C 1
ATOM 1386 O O . THR A 1 176 ? -5.425 -10.862 -4.691 1.00 91.56 176 THR A O 1
ATOM 1389 N N . THR A 1 177 ? -3.302 -11.433 -4.237 1.00 89.25 177 THR A N 1
ATOM 1390 C CA . THR A 1 177 ? -3.453 -12.829 -4.687 1.00 89.25 177 THR A CA 1
ATOM 1391 C C . THR A 1 177 ? -4.430 -13.640 -3.824 1.00 89.25 177 THR A C 1
ATOM 1393 O O . THR A 1 177 ? -4.977 -14.635 -4.290 1.00 89.25 177 THR A O 1
ATOM 1396 N N . LEU A 1 178 ? -4.696 -13.199 -2.588 1.00 90.31 178 LEU A N 1
ATOM 1397 C CA . LEU A 1 178 ? -5.645 -13.826 -1.662 1.00 90.31 178 LEU A CA 1
ATOM 1398 C C . LEU A 1 178 ? -7.071 -13.261 -1.788 1.00 90.31 178 LEU A C 1
ATOM 1400 O O . LEU A 1 178 ? -8.003 -13.818 -1.215 1.00 90.31 178 LEU A O 1
ATOM 1404 N N . GLY A 1 179 ? -7.253 -12.160 -2.523 1.00 91.38 179 GLY A N 1
ATOM 1405 C CA . GLY A 1 179 ? -8.530 -11.466 -2.689 1.00 91.38 179 GLY A CA 1
ATOM 1406 C C . GLY A 1 179 ? -8.423 -9.952 -2.503 1.00 91.38 179 GLY A C 1
ATOM 1407 O O . GLY A 1 179 ? -7.336 -9.374 -2.481 1.00 91.38 179 GLY A O 1
ATOM 1408 N N . LEU A 1 180 ? -9.567 -9.282 -2.385 1.00 94.56 180 LEU A N 1
ATOM 1409 C CA . LEU A 1 180 ? -9.629 -7.828 -2.244 1.00 94.56 180 LEU A CA 1
ATOM 1410 C C . LEU A 1 180 ? -9.450 -7.410 -0.779 1.00 94.56 180 LEU A C 1
ATOM 1412 O O . LEU A 1 180 ? -10.256 -7.778 0.072 1.00 94.56 180 LEU A O 1
ATOM 1416 N N . LEU A 1 181 ? -8.421 -6.611 -0.501 1.00 95.69 181 LEU A N 1
ATOM 1417 C CA . LEU A 1 181 ? -8.275 -5.872 0.749 1.00 95.69 181 LEU A CA 1
ATOM 1418 C C . LEU A 1 181 ? -9.042 -4.554 0.632 1.00 95.69 181 LEU A C 1
ATOM 1420 O O . LEU A 1 181 ? -8.800 -3.781 -0.294 1.00 95.69 181 LEU A O 1
ATOM 1424 N N . GLN A 1 182 ? -9.928 -4.278 1.585 1.00 97.12 182 GLN A N 1
ATOM 1425 C CA . GLN A 1 182 ? -10.610 -2.986 1.687 1.00 97.12 182 GLN A CA 1
ATOM 1426 C C . GLN A 1 182 ? -10.182 -2.290 2.972 1.00 97.12 182 GLN A C 1
ATOM 1428 O O . GLN A 1 182 ? -10.200 -2.906 4.034 1.00 97.12 182 GLN A O 1
ATOM 1433 N N . LEU A 1 183 ? -9.808 -1.019 2.872 1.00 97.12 183 LEU A N 1
ATOM 1434 C CA . LEU A 1 183 ? -9.396 -0.155 3.971 1.00 97.12 183 LEU A CA 1
ATOM 1435 C C . LEU A 1 183 ? -10.300 1.072 4.014 1.00 97.12 183 LEU A C 1
ATOM 1437 O O . LEU A 1 183 ? -10.538 1.715 2.992 1.00 97.12 183 LEU A O 1
ATOM 1441 N N . VAL A 1 184 ? -10.766 1.424 5.203 1.00 97.50 184 VAL A N 1
ATOM 1442 C CA . VAL A 1 184 ? -11.584 2.607 5.455 1.00 97.50 184 VAL A CA 1
ATOM 1443 C C . VAL A 1 184 ? -10.950 3.387 6.594 1.00 97.50 184 VAL A C 1
ATOM 1445 O O . VAL A 1 184 ? -10.857 2.891 7.714 1.00 97.50 184 VAL A O 1
ATOM 1448 N N . ALA A 1 185 ? -10.524 4.614 6.314 1.00 96.88 185 ALA A N 1
ATOM 1449 C CA . ALA A 1 185 ? -10.094 5.563 7.331 1.00 96.88 185 ALA A CA 1
ATOM 1450 C C . ALA A 1 185 ? -11.243 6.527 7.630 1.00 96.88 185 ALA A C 1
ATOM 1452 O O . ALA A 1 185 ? -11.869 7.050 6.704 1.00 96.88 185 ALA A O 1
ATOM 1453 N N . ILE A 1 186 ? -11.529 6.754 8.912 1.00 96.31 186 ILE A N 1
ATOM 1454 C CA . ILE A 1 186 ? -12.602 7.637 9.370 1.00 96.31 186 ILE A CA 1
ATOM 1455 C C . ILE A 1 186 ? -12.065 8.582 10.446 1.00 96.31 186 ILE A C 1
ATOM 1457 O O . ILE A 1 186 ? -11.691 8.137 11.531 1.00 96.31 186 ILE A O 1
ATOM 1461 N N . ASP A 1 187 ? -12.081 9.884 10.174 1.00 93.69 187 ASP A N 1
ATOM 1462 C CA . ASP A 1 187 ? -11.808 10.925 11.162 1.00 93.69 187 ASP A CA 1
ATOM 1463 C C . ASP A 1 187 ? -13.086 11.283 11.930 1.00 93.69 187 ASP A C 1
ATOM 1465 O O . ASP A 1 187 ? -14.064 11.799 11.381 1.00 93.69 187 ASP A O 1
ATOM 1469 N N . LYS A 1 188 ? -13.080 11.014 13.236 1.00 91.69 188 LYS A N 1
ATOM 1470 C CA . LYS A 1 188 ? -14.108 11.444 14.184 1.00 91.69 188 LYS A CA 1
ATOM 1471 C C . LYS A 1 188 ? -13.583 12.635 14.977 1.00 91.69 188 LYS A C 1
ATOM 1473 O O . LYS A 1 188 ? -13.344 12.525 16.183 1.00 91.69 188 LYS A O 1
ATOM 1478 N N . ALA A 1 189 ? -13.474 13.787 14.315 1.00 84.44 189 ALA A N 1
ATOM 1479 C CA . ALA A 1 189 ? -12.946 15.026 14.890 1.00 84.44 189 ALA A CA 1
ATOM 1480 C C . ALA A 1 189 ? -13.589 15.403 16.243 1.00 84.44 189 ALA A C 1
ATOM 1482 O O . ALA A 1 189 ? -12.889 15.767 17.186 1.00 84.44 189 ALA A O 1
ATOM 1483 N N . GLN A 1 190 ? -14.912 15.233 16.389 1.00 85.50 190 GLN A N 1
ATOM 1484 C CA . GLN A 1 190 ? -15.633 15.516 17.644 1.00 85.50 190 GLN A CA 1
ATOM 1485 C C . GLN A 1 190 ? -15.171 14.643 18.821 1.00 85.50 190 GLN A C 1
ATOM 1487 O O . GLN A 1 190 ? -15.118 15.109 19.956 1.00 85.50 190 GLN A O 1
ATOM 1492 N N . ALA A 1 191 ? -14.831 13.381 18.550 1.00 88.25 191 ALA A N 1
ATOM 1493 C CA . ALA A 1 191 ? -14.344 12.432 19.547 1.00 88.25 191 ALA A CA 1
ATOM 1494 C C . ALA A 1 191 ? -12.810 12.420 19.651 1.00 88.25 191 ALA A C 1
ATOM 1496 O O . ALA A 1 191 ? -12.276 11.698 20.490 1.00 88.25 191 ALA A O 1
ATOM 1497 N N . LYS A 1 192 ? -12.110 13.190 18.802 1.00 90.88 192 LYS A N 1
ATOM 1498 C CA . LYS A 1 192 ? -10.654 13.139 18.610 1.00 90.88 192 LYS A CA 1
ATOM 1499 C C . LYS A 1 192 ? -10.165 11.710 18.371 1.00 90.88 192 LYS A C 1
ATOM 1501 O O . LYS A 1 192 ? -9.275 11.227 19.066 1.00 90.88 192 LYS A O 1
ATOM 1506 N N . GLN A 1 193 ? -10.786 11.009 17.425 1.00 93.81 193 GLN A N 1
ATOM 1507 C CA . GLN A 1 193 ? -10.444 9.622 17.119 1.00 93.81 193 GLN A CA 1
ATOM 1508 C C . GLN A 1 193 ? -10.278 9.400 15.622 1.00 93.81 193 GLN A C 1
ATOM 1510 O O . GLN A 1 193 ? -11.128 9.816 14.842 1.00 93.81 193 GLN A O 1
ATOM 1515 N N . LEU A 1 194 ? -9.242 8.656 15.249 1.00 94.50 194 LEU A N 1
ATOM 1516 C CA . LEU A 1 194 ? -9.061 8.112 13.909 1.00 94.50 194 LEU A CA 1
ATOM 1517 C C . LEU A 1 194 ? -9.404 6.620 13.947 1.00 94.50 194 LEU A C 1
ATOM 1519 O O . LEU A 1 194 ? -8.803 5.854 14.697 1.00 94.50 194 LEU A O 1
ATOM 1523 N N . HIS A 1 195 ? -10.411 6.218 13.179 1.00 96.19 195 HIS A N 1
ATOM 1524 C CA . HIS A 1 195 ? -10.866 4.831 13.077 1.00 96.19 195 HIS A CA 1
ATOM 1525 C C . HIS A 1 195 ? -10.351 4.244 11.766 1.00 96.19 195 HIS A C 1
ATOM 1527 O O . HIS A 1 195 ? -10.580 4.825 10.706 1.00 96.19 195 HIS A O 1
ATOM 1533 N N . ILE A 1 196 ? -9.684 3.096 11.835 1.00 97.25 196 ILE A N 1
ATOM 1534 C CA . ILE A 1 196 ? -9.246 2.327 10.670 1.00 97.25 196 ILE A CA 1
ATOM 1535 C C . ILE A 1 196 ? -10.010 1.015 10.662 1.00 97.25 196 ILE A C 1
ATOM 1537 O O . ILE A 1 196 ? -9.865 0.215 11.581 1.00 97.25 196 ILE A O 1
ATOM 1541 N N . GLN A 1 197 ? -10.803 0.797 9.622 1.00 97.12 197 GLN A N 1
ATOM 1542 C CA . GLN A 1 197 ? -11.500 -0.462 9.391 1.00 97.12 197 GLN A CA 1
ATOM 1543 C C . GLN A 1 197 ? -10.845 -1.158 8.206 1.00 97.12 197 GLN A C 1
ATOM 1545 O O . GLN A 1 197 ? -10.632 -0.531 7.169 1.00 97.12 197 GLN A O 1
ATOM 1550 N N . ALA A 1 198 ? -10.538 -2.444 8.331 1.00 97.31 198 ALA A N 1
ATOM 1551 C CA . ALA A 1 198 ? -10.085 -3.246 7.204 1.00 97.31 198 ALA A CA 1
ATOM 1552 C C . ALA A 1 198 ? -10.915 -4.507 7.061 1.00 97.31 198 ALA A C 1
ATOM 1554 O O . ALA A 1 198 ? -11.105 -5.230 8.033 1.00 97.31 198 ALA A O 1
ATOM 1555 N N . ASN A 1 199 ? -11.328 -4.821 5.839 1.00 97.25 199 ASN A N 1
ATOM 1556 C CA . ASN A 1 199 ? -11.854 -6.132 5.496 1.00 97.25 199 ASN A CA 1
ATOM 1557 C C . ASN A 1 199 ? -10.732 -6.951 4.849 1.00 97.25 199 ASN A C 1
ATOM 1559 O O . ASN A 1 199 ? -10.324 -6.666 3.720 1.00 97.25 199 ASN A O 1
ATOM 1563 N N . LEU A 1 200 ? -10.200 -7.926 5.589 1.00 96.19 200 LEU A N 1
ATOM 1564 C CA . LEU A 1 200 ? -9.111 -8.776 5.124 1.00 96.19 200 LEU A CA 1
ATOM 1565 C C . LEU A 1 200 ? -9.659 -9.976 4.329 1.00 96.19 200 LEU A C 1
ATOM 1567 O O . LEU A 1 200 ? -10.540 -10.681 4.833 1.00 96.19 200 LEU A O 1
ATOM 1571 N N . PRO A 1 201 ? -9.113 -10.279 3.136 1.00 94.50 201 PRO A N 1
ATOM 1572 C CA . PRO A 1 201 ? -9.514 -11.450 2.354 1.00 94.50 201 PRO A CA 1
ATOM 1573 C C . PRO A 1 201 ? -9.007 -12.782 2.940 1.00 94.50 201 PRO A C 1
ATOM 1575 O O . PRO A 1 201 ? -9.522 -13.842 2.597 1.00 94.5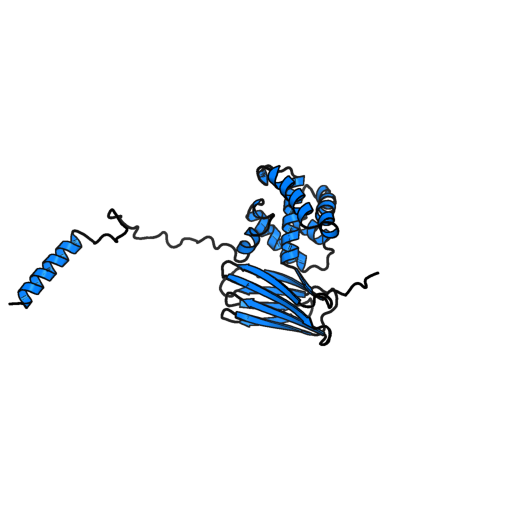0 201 PRO A O 1
ATOM 1578 N N . ALA A 1 202 ? -8.028 -12.733 3.847 1.00 93.75 202 ALA A N 1
ATOM 1579 C CA . ALA A 1 202 ? -7.436 -13.874 4.543 1.00 93.75 202 ALA A CA 1
ATOM 1580 C C . ALA A 1 202 ? -7.160 -13.534 6.018 1.00 93.75 202 ALA A C 1
ATOM 1582 O O . ALA A 1 202 ? -7.287 -12.381 6.430 1.00 93.75 202 ALA A O 1
ATOM 1583 N N . GLY A 1 203 ? -6.779 -14.537 6.817 1.00 94.06 203 GLY A N 1
ATOM 1584 C CA . GLY A 1 203 ? -6.290 -14.308 8.181 1.00 94.06 203 GLY A CA 1
ATOM 1585 C C . GLY A 1 203 ? -5.016 -13.455 8.188 1.00 94.06 203 GLY A C 1
ATOM 1586 O O . GLY A 1 203 ? -4.162 -13.595 7.307 1.00 94.06 203 GLY A O 1
ATOM 1587 N N . GLY A 1 204 ? -4.898 -12.559 9.161 1.00 95.00 204 GLY A N 1
ATOM 1588 C CA . GLY A 1 204 ? -3.814 -11.595 9.230 1.00 95.00 204 GLY A CA 1
ATOM 1589 C C . GLY A 1 204 ? -3.933 -10.609 10.386 1.00 95.00 204 GLY A C 1
ATOM 1590 O O . GLY A 1 204 ? -4.747 -10.761 11.304 1.00 95.00 204 GLY A O 1
ATOM 1591 N N . ARG A 1 205 ? -3.109 -9.565 10.325 1.00 95.88 205 ARG A N 1
ATOM 1592 C CA . ARG A 1 205 ? -3.029 -8.505 11.333 1.00 95.88 205 ARG A CA 1
ATOM 1593 C C . ARG A 1 205 ? -3.000 -7.122 10.688 1.00 95.88 205 ARG A C 1
ATOM 1595 O O . ARG A 1 205 ? -2.423 -6.942 9.615 1.00 95.88 205 ARG A O 1
ATOM 1602 N N . LEU A 1 206 ? -3.592 -6.163 11.389 1.00 96.56 206 LEU A N 1
ATOM 1603 C CA . LEU A 1 206 ? -3.387 -4.736 11.191 1.00 96.56 206 LEU A CA 1
ATOM 1604 C C . LEU A 1 206 ? -2.555 -4.200 12.342 1.00 96.56 206 LEU A C 1
ATOM 1606 O O . LEU A 1 206 ? -2.832 -4.514 13.502 1.00 96.56 206 LEU A O 1
ATOM 1610 N N . ARG A 1 207 ? -1.600 -3.342 12.024 1.00 96.00 207 ARG A N 1
ATOM 1611 C CA . ARG A 1 207 ? -0.794 -2.626 13.005 1.00 96.00 207 ARG A CA 1
ATOM 1612 C C . ARG A 1 207 ? -0.783 -1.154 12.628 1.00 96.00 207 ARG A C 1
ATOM 1614 O O . ARG A 1 207 ? -0.568 -0.836 11.466 1.00 96.00 207 ARG A O 1
ATOM 1621 N N . LEU A 1 208 ? -1.048 -0.274 13.581 1.00 95.38 208 LEU A N 1
ATOM 1622 C CA . LEU A 1 208 ? -0.997 1.175 13.417 1.00 95.38 208 LEU A CA 1
ATOM 1623 C C . LEU A 1 208 ? -0.054 1.729 14.478 1.00 95.38 208 LEU A C 1
ATOM 1625 O O . LEU A 1 208 ? -0.235 1.429 15.656 1.00 95.38 208 LEU A O 1
ATOM 1629 N N . TRP A 1 209 ? 0.948 2.503 14.086 1.00 93.44 209 TRP A N 1
ATOM 1630 C CA . TRP A 1 209 ? 1.901 3.067 15.037 1.00 93.44 209 TRP A CA 1
ATOM 1631 C C . TRP A 1 209 ? 2.409 4.437 14.605 1.00 93.44 209 TRP A C 1
ATOM 1633 O O . TRP A 1 209 ? 2.324 4.835 13.438 1.00 93.44 209 TRP A O 1
ATOM 1643 N N . ASP A 1 210 ? 2.941 5.147 15.591 1.00 88.06 210 ASP A N 1
ATOM 1644 C CA . ASP A 1 210 ? 3.858 6.262 15.403 1.00 88.06 210 ASP A CA 1
ATOM 1645 C C . ASP A 1 210 ? 5.227 5.911 16.012 1.00 88.06 210 ASP A C 1
ATOM 1647 O O . ASP A 1 210 ? 5.485 4.765 16.379 1.00 88.06 210 ASP A O 1
ATOM 1651 N N . ASP A 1 211 ? 6.122 6.890 16.134 1.00 80.75 211 ASP A N 1
ATOM 1652 C CA . ASP A 1 211 ? 7.457 6.683 16.710 1.00 80.75 211 ASP A CA 1
ATOM 1653 C C . ASP A 1 211 ? 7.441 6.240 18.195 1.00 80.75 211 ASP A C 1
ATOM 1655 O O . ASP A 1 211 ? 8.485 5.884 18.744 1.00 80.75 211 ASP A O 1
ATOM 1659 N N . THR A 1 212 ? 6.287 6.278 18.873 1.00 84.00 212 THR A N 1
ATOM 1660 C CA . THR A 1 212 ? 6.158 6.111 20.331 1.00 84.00 212 THR A CA 1
ATOM 1661 C C . THR A 1 212 ? 5.111 5.092 20.782 1.00 84.00 212 THR A C 1
ATOM 1663 O O . THR A 1 212 ? 5.303 4.432 21.804 1.00 84.00 212 THR A O 1
ATOM 1666 N N . VAL A 1 213 ? 4.002 4.965 20.062 1.00 89.06 213 VAL A N 1
ATOM 1667 C CA . VAL A 1 213 ? 2.824 4.183 20.431 1.00 89.06 213 VAL A CA 1
ATOM 1668 C C . VAL A 1 213 ? 2.476 3.245 19.287 1.00 89.06 213 VAL A C 1
ATOM 1670 O O . VAL A 1 213 ? 2.627 3.577 18.116 1.00 89.06 213 VAL A O 1
ATOM 1673 N N . GLU A 1 214 ? 1.959 2.074 19.639 1.00 93.94 214 GLU A N 1
ATOM 1674 C CA . GLU A 1 214 ? 1.516 1.053 18.702 1.00 93.94 214 GLU A CA 1
ATOM 1675 C C . GLU A 1 214 ? 0.147 0.505 19.120 1.00 93.94 214 GLU A C 1
ATOM 1677 O O . GLU A 1 214 ? -0.126 0.286 20.302 1.00 93.94 214 GLU A O 1
ATOM 1682 N N . GLN A 1 215 ? -0.704 0.249 18.131 1.00 94.06 215 GLN A N 1
ATOM 1683 C CA . GLN A 1 215 ? -1.956 -0.480 18.264 1.00 94.06 215 GLN A CA 1
ATOM 1684 C C . GLN A 1 215 ? -2.028 -1.601 17.231 1.00 94.06 215 GLN A C 1
ATOM 1686 O O . GLN A 1 215 ? -1.638 -1.428 16.078 1.00 94.06 215 GLN A O 1
ATOM 1691 N N . GLN A 1 216 ? -2.580 -2.747 17.627 1.00 96.19 216 GLN A N 1
ATOM 1692 C CA . GLN A 1 216 ? -2.672 -3.914 16.758 1.00 96.19 216 GLN A CA 1
ATOM 1693 C C . GLN A 1 216 ? -4.021 -4.620 16.912 1.00 96.19 216 GLN A C 1
ATOM 1695 O O . GLN A 1 216 ? -4.559 -4.737 18.013 1.00 96.19 216 GLN A O 1
ATOM 1700 N N . ALA A 1 217 ? -4.543 -5.128 15.798 1.00 95.75 217 ALA A N 1
ATOM 1701 C CA . ALA A 1 217 ? -5.702 -6.006 15.743 1.00 95.75 217 ALA A CA 1
ATOM 1702 C C . ALA A 1 217 ? -5.374 -7.201 14.839 1.00 95.75 217 ALA A C 1
ATOM 1704 O O . ALA A 1 217 ? -4.668 -7.055 13.842 1.00 95.75 217 ALA A O 1
ATOM 1705 N N . LEU A 1 218 ? -5.849 -8.397 15.182 1.00 96.69 218 LEU A N 1
ATOM 1706 C CA . LEU A 1 218 ? -5.549 -9.614 14.426 1.00 96.69 218 LEU A CA 1
ATOM 1707 C C . LEU A 1 218 ? -6.753 -10.539 14.339 1.00 96.69 218 LEU A C 1
ATOM 1709 O O . LEU A 1 218 ? -7.623 -10.539 15.213 1.00 96.69 218 LEU A O 1
ATOM 1713 N N . ARG A 1 219 ? -6.783 -11.350 13.283 1.00 95.31 219 ARG A N 1
ATOM 1714 C CA . ARG A 1 219 ? -7.798 -12.379 13.077 1.00 95.31 219 ARG A CA 1
ATOM 1715 C C . ARG A 1 219 ? -7.211 -13.553 12.314 1.00 95.31 219 ARG A C 1
ATOM 1717 O O . ARG A 1 219 ? -6.555 -13.370 11.302 1.00 95.31 219 ARG A O 1
ATOM 1724 N N . SER A 1 220 ? -7.532 -14.769 12.740 1.00 93.19 220 SER A N 1
ATOM 1725 C CA . SER A 1 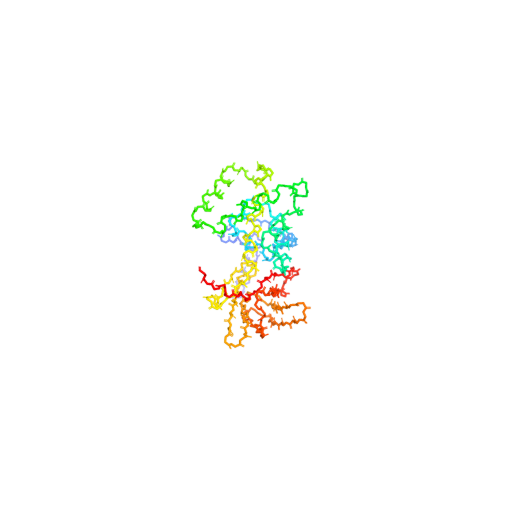220 ? -7.064 -16.001 12.088 1.00 93.19 220 SER A CA 1
ATOM 1726 C C . SER A 1 220 ? -7.837 -16.383 10.817 1.00 93.19 220 SER A C 1
ATOM 1728 O O . SER A 1 220 ? -7.475 -17.346 10.147 1.00 93.19 220 SER A O 1
ATOM 1730 N N . GLN A 1 221 ? -8.920 -15.675 10.496 1.00 93.94 221 GLN A N 1
ATOM 1731 C CA . GLN A 1 221 ? -9.837 -15.955 9.387 1.00 93.94 221 GLN A CA 1
ATOM 1732 C C . GLN A 1 221 ? -10.171 -14.654 8.640 1.00 93.94 221 GLN A C 1
ATOM 1734 O O . GLN A 1 221 ? -10.021 -13.583 9.237 1.00 93.94 221 GLN A O 1
ATOM 1739 N N . PRO A 1 222 ? -10.650 -14.725 7.382 1.00 95.50 222 PRO A N 1
ATOM 1740 C CA . PRO A 1 222 ? -11.102 -13.550 6.640 1.00 95.50 222 PRO A CA 1
ATOM 1741 C C . PRO A 1 222 ? -12.141 -12.709 7.401 1.00 95.50 222 PRO A C 1
ATOM 1743 O O . PRO A 1 222 ? -12.944 -13.233 8.183 1.00 95.50 222 PRO A O 1
ATOM 1746 N N . GLY A 1 223 ? -12.162 -11.403 7.133 1.00 95.00 223 GLY A N 1
ATOM 1747 C CA . GLY A 1 223 ? -13.203 -10.480 7.582 1.00 95.00 223 GLY A CA 1
ATOM 1748 C C . GLY A 1 223 ? -12.679 -9.178 8.191 1.00 95.00 223 GLY A C 1
ATOM 1749 O O . GLY A 1 223 ? -11.523 -8.806 8.015 1.00 95.00 223 GLY A O 1
ATOM 1750 N N . CYS A 1 224 ? -13.560 -8.486 8.921 1.00 96.00 224 CYS A N 1
ATOM 1751 C CA . CYS A 1 224 ? -13.303 -7.133 9.414 1.00 96.00 224 CYS A CA 1
ATOM 1752 C C . CYS A 1 224 ? -12.387 -7.078 10.650 1.00 96.00 224 CYS A C 1
ATOM 1754 O O . CYS A 1 224 ? -12.540 -7.881 11.576 1.00 96.00 224 CYS A O 1
ATOM 1756 N N . LEU A 1 225 ? -11.493 -6.091 10.666 1.00 96.31 225 LEU A N 1
ATOM 1757 C CA . LEU A 1 225 ? -10.689 -5.630 11.794 1.00 96.31 225 LEU A CA 1
ATOM 1758 C C . LEU A 1 225 ? -10.884 -4.123 11.961 1.00 96.31 225 LEU A C 1
ATOM 1760 O O . LEU A 1 225 ? -10.934 -3.400 10.969 1.00 96.31 225 LEU A O 1
ATOM 1764 N N . ASP A 1 226 ? -10.946 -3.661 13.207 1.00 95.75 226 ASP A N 1
ATOM 1765 C CA . ASP A 1 226 ? -11.089 -2.247 13.549 1.00 95.75 226 ASP A CA 1
ATOM 1766 C C . ASP A 1 226 ? -9.953 -1.815 14.488 1.00 95.75 226 ASP A C 1
ATOM 1768 O O . ASP A 1 226 ? -9.642 -2.501 15.464 1.00 95.75 226 ASP A O 1
ATOM 1772 N N . LEU A 1 227 ? -9.353 -0.660 14.207 1.00 95.81 227 LEU A N 1
ATOM 1773 C CA . LEU A 1 227 ? -8.373 0.026 15.049 1.00 95.81 227 LEU A CA 1
ATOM 1774 C C . LEU A 1 227 ? -8.860 1.442 15.356 1.00 95.81 227 LEU A C 1
ATOM 1776 O O . LEU A 1 227 ? -9.416 2.117 14.488 1.00 95.81 227 LEU A O 1
ATOM 1780 N N . VAL A 1 228 ? -8.646 1.901 16.591 1.00 95.38 228 VAL A N 1
ATOM 1781 C CA . VAL A 1 228 ? -9.083 3.226 17.049 1.00 95.38 228 VAL A CA 1
ATOM 1782 C C . VAL 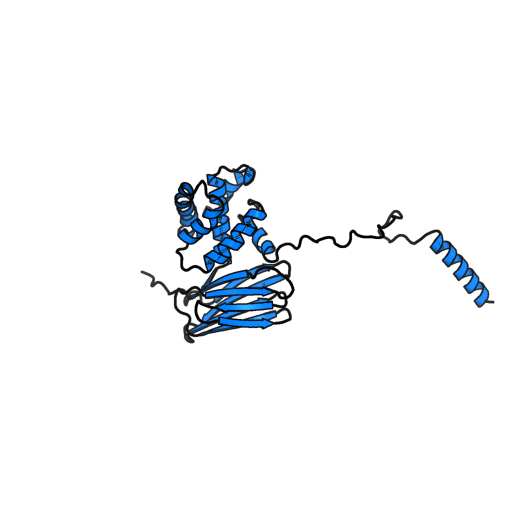A 1 228 ? -7.923 3.961 17.696 1.00 95.38 228 VAL A C 1
ATOM 1784 O O . VAL A 1 228 ? -7.568 3.710 18.849 1.00 95.38 228 VAL A O 1
ATOM 1787 N N . TRP A 1 229 ? -7.402 4.944 16.975 1.00 94.88 229 TRP A N 1
ATOM 1788 C CA . TRP A 1 229 ? -6.364 5.833 17.461 1.00 94.88 229 TRP A CA 1
ATOM 1789 C C . TRP A 1 229 ? -6.972 7.049 18.157 1.00 94.88 229 TRP A C 1
ATOM 1791 O O . TRP A 1 229 ? -7.807 7.753 17.585 1.00 94.88 229 TRP A O 1
ATOM 1801 N N . THR A 1 230 ? -6.570 7.312 19.398 1.00 92.69 230 THR A N 1
ATOM 1802 C CA . THR A 1 230 ? -7.086 8.428 20.203 1.00 92.69 230 THR A CA 1
ATOM 1803 C C . THR A 1 230 ? -6.150 9.626 20.159 1.00 92.69 230 THR A C 1
ATOM 1805 O O . THR A 1 230 ? -4.946 9.463 20.322 1.00 92.69 230 THR A O 1
ATOM 1808 N N . ASN A 1 231 ? -6.713 10.828 20.038 1.00 90.44 231 ASN A N 1
ATOM 1809 C CA . ASN A 1 231 ? -5.996 12.097 19.912 1.00 90.44 231 ASN A CA 1
ATOM 1810 C C . ASN A 1 231 ? -4.949 12.100 18.776 1.00 90.44 231 ASN A C 1
ATOM 1812 O O . ASN A 1 231 ? -3.778 12.373 19.051 1.00 90.44 231 ASN A O 1
ATOM 1816 N N . PRO A 1 232 ? -5.339 11.818 17.513 1.00 91.00 232 PRO A N 1
ATOM 1817 C CA . PRO A 1 232 ? -4.419 11.963 16.390 1.00 91.00 232 PRO A CA 1
ATOM 1818 C C . PRO A 1 232 ? -3.931 13.416 16.293 1.00 91.00 232 PRO A C 1
ATOM 1820 O O . PRO A 1 232 ? -4.723 14.354 16.439 1.00 91.00 232 PRO A O 1
ATOM 1823 N N . GLN A 1 233 ? -2.634 13.612 16.065 1.00 88.94 233 GLN A N 1
ATOM 1824 C CA . GLN A 1 233 ? -2.080 14.932 15.794 1.00 88.94 233 GLN A CA 1
ATOM 1825 C C . GLN A 1 233 ? -2.364 15.313 14.337 1.00 88.94 233 GLN A C 1
ATOM 1827 O O . GLN A 1 233 ? -2.237 14.472 13.441 1.00 88.94 233 GLN A O 1
ATOM 1832 N N . PRO A 1 234 ? -2.746 16.573 14.082 1.00 86.12 234 PRO A N 1
ATOM 1833 C CA . PRO A 1 234 ? -2.974 17.041 12.726 1.00 86.12 234 PRO A CA 1
ATOM 1834 C C . PRO A 1 234 ? -1.678 16.993 11.909 1.00 86.12 234 PRO A C 1
ATOM 1836 O O . PRO A 1 234 ? -0.600 17.302 12.413 1.00 86.12 234 PRO A O 1
ATOM 1839 N N . ASP A 1 235 ? -1.802 16.590 10.646 1.00 85.31 235 ASP A N 1
ATOM 1840 C CA . ASP A 1 235 ? -0.729 16.442 9.656 1.00 85.31 235 ASP A CA 1
ATOM 1841 C C . ASP A 1 235 ? 0.405 15.468 10.041 1.00 85.31 235 ASP A C 1
ATOM 1843 O O . ASP A 1 235 ? 1.391 15.349 9.308 1.00 85.31 235 ASP A O 1
ATOM 1847 N N . GLN A 1 236 ? 0.259 14.715 11.138 1.00 87.56 236 GLN A N 1
ATOM 1848 C CA . GLN A 1 236 ? 1.179 13.639 11.496 1.00 87.56 236 GLN A CA 1
ATOM 1849 C C . GLN A 1 236 ? 0.847 12.374 10.683 1.00 87.56 236 GLN A C 1
ATOM 1851 O O . GLN A 1 236 ? -0.303 11.923 10.697 1.00 87.56 236 GLN A O 1
ATOM 1856 N N . PRO A 1 237 ? 1.824 11.785 9.967 1.00 89.38 237 PRO A N 1
ATOM 1857 C CA . PRO A 1 237 ? 1.647 10.485 9.339 1.00 89.38 237 PRO A CA 1
ATOM 1858 C C . PRO A 1 237 ? 1.804 9.361 10.373 1.00 89.38 237 PRO A C 1
ATOM 1860 O O . PRO A 1 237 ? 2.816 9.276 11.064 1.00 89.38 237 PRO A O 1
ATOM 1863 N N . TYR A 1 238 ? 0.815 8.478 10.427 1.00 92.19 238 TYR A N 1
ATOM 1864 C CA . TYR A 1 238 ? 0.829 7.204 11.135 1.00 92.19 238 TYR A CA 1
ATOM 1865 C C . TYR A 1 238 ? 1.110 6.082 10.143 1.00 92.19 238 TYR A C 1
ATOM 1867 O O . TYR A 1 238 ? 0.573 6.076 9.031 1.00 92.19 238 TYR A O 1
ATOM 1875 N N . ALA A 1 239 ? 1.932 5.119 10.535 1.00 94.06 239 ALA A N 1
ATOM 1876 C CA . ALA A 1 239 ? 2.232 3.974 9.696 1.00 94.06 239 ALA A CA 1
ATOM 1877 C C . ALA A 1 239 ? 1.209 2.861 9.958 1.00 94.06 239 ALA A C 1
ATOM 1879 O O . ALA A 1 239 ? 0.983 2.476 11.102 1.00 94.06 239 ALA A O 1
ATOM 1880 N N . LEU A 1 240 ? 0.561 2.382 8.894 1.00 95.81 240 LEU A N 1
ATOM 1881 C CA . LEU A 1 240 ? -0.411 1.289 8.918 1.00 95.81 240 LEU A CA 1
ATOM 1882 C C . LEU A 1 240 ? 0.157 0.091 8.147 1.00 95.81 240 LEU A C 1
ATOM 1884 O O . LEU A 1 240 ? 0.329 0.161 6.935 1.00 95.81 240 LEU A O 1
ATOM 1888 N N . GLU A 1 241 ? 0.413 -1.014 8.837 1.00 95.31 241 GLU A N 1
ATOM 1889 C CA . GLU A 1 241 ? 0.908 -2.278 8.284 1.00 95.31 241 GLU A CA 1
ATOM 1890 C C . GLU A 1 241 ? -0.240 -3.274 8.173 1.00 95.31 241 GLU A C 1
ATOM 1892 O O . GLU A 1 241 ? -1.008 -3.480 9.119 1.00 95.31 241 GLU A O 1
ATOM 1897 N N . VAL A 1 242 ? -0.301 -3.945 7.026 1.00 95.44 242 VAL A N 1
ATOM 1898 C CA . VAL A 1 242 ? -1.180 -5.088 6.783 1.00 95.44 242 VAL A CA 1
ATOM 1899 C C . VAL A 1 242 ? -0.320 -6.319 6.514 1.00 95.44 242 VAL A C 1
ATOM 1901 O O . VAL A 1 242 ? 0.508 -6.317 5.604 1.00 95.44 242 VAL A O 1
ATOM 1904 N N . THR A 1 243 ? -0.516 -7.387 7.285 1.00 94.50 243 THR A N 1
ATOM 1905 C CA . THR A 1 243 ? 0.188 -8.669 7.095 1.00 94.50 243 THR A CA 1
ATOM 1906 C C . THR A 1 243 ? -0.814 -9.810 7.020 1.00 94.50 243 THR A C 1
ATOM 1908 O O . THR A 1 243 ? -1.741 -9.852 7.827 1.00 94.50 243 THR A O 1
ATOM 1911 N N . PHE A 1 244 ? -0.609 -10.758 6.106 1.00 93.25 244 PHE A N 1
ATOM 1912 C CA . PHE A 1 244 ? -1.380 -12.001 6.053 1.00 93.25 244 PHE A CA 1
ATOM 1913 C C . PHE A 1 244 ? -0.572 -13.160 6.625 1.00 93.25 244 PHE A C 1
ATOM 1915 O O . PHE A 1 244 ? 0.597 -13.325 6.290 1.00 93.25 244 PHE A O 1
ATOM 1922 N N . ASP A 1 245 ? -1.204 -13.990 7.451 1.00 88.31 245 ASP A N 1
ATOM 1923 C CA . ASP A 1 245 ? -0.516 -15.093 8.139 1.00 88.31 245 ASP A CA 1
ATOM 1924 C C . ASP A 1 245 ? -0.218 -16.283 7.208 1.00 88.31 245 ASP A C 1
ATOM 1926 O O . ASP A 1 245 ? 0.585 -17.150 7.535 1.00 88.31 245 ASP A O 1
ATOM 1930 N N . GLN A 1 246 ? -0.872 -16.341 6.045 1.00 78.31 246 GLN A N 1
ATOM 1931 C CA . GLN A 1 246 ? -0.750 -17.437 5.074 1.00 78.31 246 GLN A CA 1
ATOM 1932 C C . GLN A 1 246 ? 0.429 -17.256 4.104 1.00 78.31 246 GLN A C 1
ATOM 1934 O O . GLN A 1 246 ? 0.611 -18.073 3.202 1.00 78.31 246 GLN A O 1
ATOM 1939 N N . THR A 1 247 ? 1.199 -16.174 4.244 1.00 77.25 247 THR A N 1
ATOM 1940 C CA . THR A 1 247 ? 2.242 -15.788 3.288 1.00 77.25 247 THR A CA 1
ATOM 1941 C C . THR A 1 247 ? 3.461 -15.228 4.007 1.00 77.25 247 THR A C 1
ATOM 1943 O O . THR A 1 247 ? 3.318 -14.292 4.788 1.00 77.25 247 THR A O 1
ATOM 1946 N N . ASP A 1 248 ? 4.662 -15.676 3.639 1.00 73.69 248 ASP A N 1
ATOM 1947 C CA . ASP A 1 248 ? 5.937 -15.091 4.102 1.00 73.69 248 ASP A CA 1
ATOM 1948 C C . ASP A 1 248 ? 6.276 -13.760 3.393 1.00 73.69 248 ASP A C 1
ATOM 1950 O O . ASP A 1 248 ? 7.433 -13.365 3.259 1.00 73.69 248 ASP A O 1
ATOM 1954 N N . SER A 1 249 ? 5.261 -13.068 2.871 1.00 77.75 249 SER A N 1
ATOM 1955 C CA . SER A 1 249 ? 5.440 -11.794 2.177 1.00 77.75 249 SER A CA 1
ATOM 1956 C C . SER A 1 249 ? 5.679 -10.663 3.171 1.00 77.75 249 SER A C 1
ATOM 1958 O O . SER A 1 249 ? 5.106 -10.642 4.260 1.00 77.75 249 SER A O 1
ATOM 1960 N N . GLN A 1 250 ? 6.494 -9.686 2.767 1.00 85.00 250 GLN A N 1
ATOM 1961 C CA . GLN A 1 250 ? 6.630 -8.430 3.505 1.00 85.00 250 GLN A CA 1
ATOM 1962 C C . GLN A 1 250 ? 5.253 -7.771 3.696 1.00 85.00 250 GLN A C 1
ATOM 1964 O O . GLN A 1 250 ? 4.392 -7.925 2.826 1.00 85.00 250 GLN A O 1
ATOM 1969 N N . PRO A 1 251 ? 5.018 -7.052 4.804 1.00 90.81 251 PRO A N 1
ATOM 1970 C CA . PRO A 1 251 ? 3.748 -6.374 5.025 1.00 90.81 251 PRO A CA 1
ATOM 1971 C C . PRO A 1 251 ? 3.524 -5.251 4.004 1.00 90.81 251 PRO A C 1
ATOM 1973 O O . PRO A 1 251 ? 4.482 -4.672 3.493 1.00 90.81 251 PRO A O 1
ATOM 1976 N N . LEU A 1 252 ? 2.256 -4.934 3.730 1.00 92.81 252 LEU A N 1
ATOM 1977 C CA . LEU A 1 252 ? 1.887 -3.760 2.941 1.00 92.81 252 LEU A CA 1
ATOM 1978 C C . LEU A 1 252 ? 1.737 -2.548 3.860 1.00 92.81 252 LEU A C 1
ATOM 1980 O O . LEU A 1 252 ? 0.919 -2.565 4.783 1.00 92.81 252 LEU A O 1
ATOM 1984 N N . CYS A 1 253 ? 2.503 -1.500 3.581 1.00 93.56 253 CYS A N 1
ATOM 1985 C CA . CYS A 1 253 ? 2.602 -0.314 4.424 1.00 93.56 253 CYS A CA 1
ATOM 1986 C C . CYS A 1 253 ? 1.894 0.902 3.817 1.00 93.56 253 CYS A C 1
ATOM 1988 O O . CYS A 1 253 ? 2.269 1.390 2.749 1.00 93.56 253 CYS A O 1
ATOM 1990 N N . PHE A 1 254 ? 0.932 1.450 4.553 1.00 94.31 254 PHE A N 1
ATOM 1991 C CA . PHE A 1 254 ? 0.225 2.685 4.238 1.00 94.31 254 PHE A CA 1
ATOM 1992 C C . PHE A 1 254 ? 0.641 3.813 5.184 1.00 94.31 254 PHE A C 1
ATOM 1994 O O . PHE A 1 254 ? 1.036 3.585 6.326 1.00 94.31 254 PHE A O 1
ATOM 2001 N N . SER A 1 255 ? 0.502 5.045 4.706 1.00 93.50 255 SER A N 1
ATOM 2002 C CA . SER A 1 255 ? 0.623 6.266 5.498 1.00 93.50 255 SER A CA 1
ATOM 2003 C C . SER A 1 255 ? -0.767 6.836 5.739 1.00 93.50 255 SER A C 1
ATOM 2005 O O . SER A 1 255 ? -1.494 7.103 4.779 1.00 93.50 255 SER A O 1
ATOM 2007 N N . VAL A 1 256 ? -1.154 6.997 7.001 1.00 93.94 256 VAL A N 1
ATOM 2008 C CA . VAL A 1 256 ? -2.466 7.514 7.396 1.00 93.94 256 VAL A CA 1
ATOM 2009 C C . VAL A 1 256 ? -2.309 8.845 8.108 1.00 93.94 256 VAL A C 1
ATOM 2011 O O . VAL A 1 256 ? -1.503 8.948 9.022 1.00 93.94 256 VAL A O 1
ATOM 2014 N N . SER A 1 257 ? -3.072 9.868 7.737 1.00 91.81 257 SER A N 1
ATOM 2015 C CA . SER A 1 257 ? -3.012 11.164 8.421 1.00 91.81 257 SER A CA 1
ATOM 2016 C C . SER A 1 257 ? -4.370 11.848 8.512 1.00 91.81 257 SER A C 1
ATOM 2018 O O . SER A 1 257 ? -5.222 11.703 7.631 1.00 91.81 257 SER A O 1
ATOM 2020 N N . CYS A 1 258 ? -4.543 12.636 9.573 1.00 90.62 258 CYS A N 1
ATOM 2021 C CA . CYS A 1 258 ? -5.639 13.591 9.695 1.00 90.62 258 CYS A CA 1
ATOM 2022 C C . CYS A 1 258 ? -5.130 14.959 9.235 1.00 90.62 258 CYS A C 1
ATOM 2024 O O . CYS A 1 258 ? -4.306 15.562 9.918 1.00 90.62 258 CYS A O 1
ATOM 2026 N N . ALA A 1 259 ? -5.568 15.436 8.073 1.00 84.25 259 ALA A N 1
ATOM 2027 C CA . ALA A 1 259 ? -5.138 16.722 7.546 1.00 84.25 259 ALA A CA 1
ATOM 2028 C C . ALA A 1 259 ? -5.790 17.880 8.312 1.00 84.25 259 ALA A C 1
ATOM 2030 O O . ALA A 1 259 ? -6.995 17.857 8.584 1.00 84.25 259 ALA A O 1
ATOM 2031 N N . SER A 1 260 ? -5.001 18.914 8.604 1.00 75.19 260 SER A N 1
ATOM 2032 C CA . SER A 1 260 ? -5.535 20.198 9.063 1.00 75.19 260 SER A CA 1
ATOM 2033 C C . SER A 1 260 ? -6.390 20.814 7.959 1.00 75.19 260 SER A C 1
ATOM 2035 O O . SER A 1 260 ? -5.931 20.942 6.821 1.00 75.19 260 SER A O 1
ATOM 2037 N N . ASP A 1 261 ? -7.607 21.261 8.268 1.00 65.69 261 ASP A N 1
ATOM 2038 C CA . ASP A 1 261 ? -8.344 22.090 7.318 1.00 65.69 261 ASP A CA 1
ATOM 2039 C C . ASP A 1 261 ? -7.562 23.391 7.093 1.00 65.69 261 ASP A C 1
ATOM 2041 O O . ASP A 1 261 ? -7.397 24.212 7.998 1.00 65.69 261 ASP A O 1
ATOM 2045 N N . CYS A 1 262 ? -7.069 23.587 5.871 1.00 43.94 262 CYS A N 1
ATOM 2046 C CA . CYS A 1 262 ? -6.546 24.877 5.453 1.00 43.94 262 CYS A CA 1
ATOM 2047 C C . CYS A 1 262 ? -7.757 25.818 5.315 1.00 43.94 262 CYS A C 1
ATOM 2049 O O . CYS A 1 262 ? -8.672 25.488 4.551 1.00 43.94 262 CYS A O 1
ATOM 2051 N N . PRO A 1 263 ? -7.832 26.951 6.041 1.00 38.62 263 PRO A N 1
ATOM 2052 C CA . PRO A 1 263 ? -8.917 27.896 5.830 1.00 38.62 263 PRO A CA 1
ATOM 2053 C C . PRO A 1 263 ? -8.850 28.375 4.379 1.00 38.62 263 PRO A C 1
ATOM 2055 O O . PRO A 1 263 ? -7.797 28.813 3.916 1.00 38.62 263 PRO A O 1
ATOM 2058 N N . ALA A 1 264 ? -9.962 28.249 3.654 1.00 38.12 264 ALA A N 1
ATOM 2059 C CA . ALA A 1 264 ? -10.104 28.856 2.340 1.00 38.12 264 ALA A CA 1
ATOM 2060 C C . ALA A 1 264 ? -9.886 30.369 2.499 1.00 38.12 264 ALA A C 1
ATOM 2062 O O . ALA A 1 264 ? -10.666 31.031 3.186 1.00 38.12 264 ALA A O 1
ATOM 2063 N N . VAL A 1 265 ? -8.787 30.874 1.936 1.00 33.44 265 VAL A N 1
ATOM 2064 C CA . VAL A 1 265 ? -8.513 32.310 1.785 1.00 33.44 265 VAL A CA 1
ATOM 2065 C C . VAL A 1 265 ? -9.121 32.781 0.477 1.00 33.44 265 VAL A C 1
ATOM 2067 O O . VAL A 1 265 ? -8.925 32.069 -0.536 1.00 33.44 265 VAL A O 1
#

Secondary structure (DSSP, 8-state):
-HHHHHHHHHHHHHHHHHH-PPPPTT-SS-----SS----TT-----TTHHHHTTSTTGGGS-HHHHHHHHHHHHHHHHS---HHHHHHHHHHTT-GGGHHHHHHHHHHHHHHHHH--HHHHHHHHHHHHHT-SSGGGS-HHHHHHHHHHHHHHHHHHTEEEE-SSS-EEEEEEEETTEEEEEEEEEEGGGTEEEEEEEESSSEEEEEE-SS-EEEEEESSSEEEEEEEESPPBTPPEEEEEEETT--PPPEEEEEEE-------